Protein AF-A0A7V3BL06-F1 (afdb_monomer)

Solvent-accessible surface area (backbone atoms only — not comparable to full-atom values): 9705 Å² total; per-residue (Å²): 43,47,9,75,38,67,64,46,3,47,47,58,45,48,52,42,53,49,54,42,44,48,22,31,28,90,57,49,74,44,77,49,75,71,101,56,98,77,78,67,61,34,35,41,32,47,73,43,71,62,26,57,27,25,79,72,45,71,31,19,38,39,50,41,37,29,30,44,80,40,80,43,100,49,80,73,27,51,17,28,41,43,79,67,30,38,40,40,36,38,20,44,56,97,38,83,86,31,30,28,36,31,49,36,27,43,58,87,50,94,61,92,64,46,61,29,23,34,39,43,33,76,53,55,68,65,96,49,78,68,48,55,75,41,69,45,81,48,70,88,76,59,70,45,59,55,54,50,45,39,36,73,77,69,62,39,38,58,70,38,94,62,36,67,62,46,30,54,56,35,42,51,55,51,59,77,46,51,95,69,136

Radius of gyration: 16.49 Å; Cα contacts (8 Å, |Δi|>4): 381; chains: 1; bounding box: 44×31×48 Å

Sequence (181 aa):
MAGRTRAEAVHNYRDPLQQALSCVTHAGLYIRGRDDASNAPYALMLRQDPAILGRDGRLSLTMIQHYRVIEAEVPRGPWKVQIVAYYYTVSEPGDPSRELFGYHWHPQGRSRVTSPHFHLYEGAHIGREDMRKAHFPTGRIALEDVLRLVIQEFGVMPLRDDWAEILDRTQAAFEDWRTWL

Mean predicted aligned error: 4.54 Å

Nearest PDB structures (foldseek):
  1i4e-assembly1_A  TM=4.327E-01  e=3.309E+00  Autographa californica nucleopolyhedrovirus
  3f8u-assembly3_B  TM=2.819E-01  e=1.559E+00  Homo sapiens

pLDDT: mean 91.22, std 9.9, range [41.44, 98.62]

Secondary structure (DSSP, 8-state):
-EESSHHHHHHHHHHHHHHHHTTT--PPEEEE----TT-PPEEEEESSSSEEETTT--EEEEEEEEEEEEEEEETTEEEEEEEEEEEEEEE-TT-TT-EEEEEEE-TTSSSS--S-EEEE-GGG--S-GGGGG--EE-----HHHHHHHHHHTS----S-TTHHHHHHHHHHHHHHT-S--

Foldseek 3Di:
DDAADLVRQVCLQQVLVQLLCLFWFPWHWDWDDDPDPPQFWIKIWTPDPQTQTAPVSQKTKGKIWTWDWDQDPDPHHRIHIDTQWMKIWMAGPPDPLRTQKIWIAHLPDPDPDRAIFMAGDVNVVDPDPVSRVDTHHDHDDDVLNVSCCCCPPVVGHTPDPCSVVSSVVSVVSVVVRHPDD

Structure (mmCIF, N/CA/C/O backbone):
data_AF-A0A7V3BL06-F1
#
_entry.id   AF-A0A7V3BL06-F1
#
loop_
_atom_site.group_PDB
_atom_site.id
_atom_site.type_symbol
_atom_site.label_atom_id
_atom_site.label_alt_id
_atom_site.label_comp_id
_atom_site.label_asym_id
_atom_site.label_entity_id
_atom_site.label_seq_id
_atom_site.pdbx_PDB_ins_code
_atom_site.Cartn_x
_atom_site.Cartn_y
_atom_site.Cartn_z
_atom_site.occupancy
_atom_site.B_iso_or_equiv
_atom_site.auth_seq_id
_atom_site.auth_comp_id
_atom_site.auth_asym_id
_atom_site.auth_atom_id
_atom_site.pdbx_PDB_model_num
ATOM 1 N N . MET A 1 1 ? 6.863 -4.905 -11.265 1.00 84.44 1 MET A N 1
ATOM 2 C CA . MET A 1 1 ? 6.346 -4.867 -12.655 1.00 84.44 1 MET A CA 1
ATOM 3 C C . MET A 1 1 ? 7.483 -4.609 -13.631 1.00 84.44 1 MET A C 1
ATOM 5 O O . MET A 1 1 ? 8.475 -4.020 -13.205 1.00 84.44 1 MET A O 1
ATOM 9 N N . ALA A 1 2 ? 7.382 -5.100 -14.869 1.00 89.12 2 ALA A N 1
ATOM 10 C CA . ALA A 1 2 ? 8.456 -5.042 -15.868 1.00 89.12 2 ALA A CA 1
ATOM 11 C C . ALA A 1 2 ? 8.298 -3.896 -16.886 1.00 89.12 2 ALA A C 1
ATOM 13 O O . ALA A 1 2 ? 7.205 -3.350 -17.034 1.00 89.12 2 ALA A O 1
ATOM 14 N N . GLY A 1 3 ? 9.374 -3.552 -17.598 1.00 90.44 3 GLY A N 1
ATOM 15 C CA . GLY A 1 3 ? 9.372 -2.583 -18.699 1.00 90.44 3 GLY A CA 1
ATOM 16 C C . GLY A 1 3 ? 10.622 -2.677 -19.580 1.00 90.44 3 GLY A C 1
ATOM 17 O O . GLY A 1 3 ? 11.639 -3.257 -19.189 1.00 90.44 3 GLY A O 1
ATOM 18 N N . ARG A 1 4 ? 10.571 -2.083 -20.778 1.00 92.31 4 ARG A N 1
ATOM 19 C CA . ARG A 1 4 ? 11.712 -2.021 -21.712 1.00 92.31 4 ARG A CA 1
ATOM 20 C C . ARG A 1 4 ? 12.788 -1.052 -21.237 1.00 92.31 4 ARG A C 1
ATOM 22 O O . ARG A 1 4 ? 13.947 -1.189 -21.611 1.00 92.31 4 ARG A O 1
ATOM 29 N N . THR A 1 5 ? 12.414 -0.097 -20.387 1.00 92.94 5 THR A N 1
ATOM 30 C CA . THR A 1 5 ? 13.318 0.853 -19.727 1.00 92.94 5 THR A CA 1
ATOM 31 C C . THR A 1 5 ? 13.085 0.870 -18.214 1.00 92.94 5 THR A C 1
ATOM 33 O O . THR A 1 5 ? 12.009 0.492 -17.743 1.00 92.94 5 THR A O 1
ATOM 36 N N . ARG A 1 6 ? 14.062 1.370 -17.437 1.00 92.62 6 ARG A N 1
ATOM 37 C CA . ARG A 1 6 ? 13.903 1.605 -15.984 1.00 92.62 6 ARG A CA 1
ATOM 38 C C . ARG A 1 6 ? 12.673 2.468 -15.685 1.00 92.62 6 ARG A C 1
ATOM 40 O O . ARG A 1 6 ? 11.893 2.137 -14.798 1.00 92.62 6 ARG A O 1
ATOM 47 N N . ALA A 1 7 ? 12.490 3.547 -16.449 1.00 92.31 7 ALA A N 1
ATOM 48 C CA . ALA A 1 7 ? 11.372 4.474 -16.288 1.00 92.31 7 ALA A CA 1
ATOM 49 C C . ALA A 1 7 ? 10.021 3.804 -16.574 1.00 92.31 7 ALA A C 1
ATOM 51 O O . ALA A 1 7 ? 9.089 3.940 -15.787 1.00 92.31 7 ALA A O 1
ATOM 52 N N . GLU A 1 8 ? 9.930 3.024 -17.653 1.00 92.88 8 GLU A N 1
ATOM 53 C CA . GLU A 1 8 ? 8.721 2.264 -17.986 1.00 92.88 8 GLU A CA 1
ATOM 54 C C . GLU A 1 8 ? 8.379 1.236 -16.900 1.00 92.88 8 GLU A C 1
ATOM 56 O O . GLU A 1 8 ? 7.222 1.133 -16.508 1.00 92.88 8 GLU A O 1
ATOM 61 N N . ALA A 1 9 ? 9.371 0.530 -16.346 1.00 92.69 9 ALA A N 1
ATOM 62 C CA . ALA A 1 9 ? 9.139 -0.404 -15.243 1.00 92.69 9 ALA A CA 1
ATOM 63 C C . ALA A 1 9 ? 8.578 0.300 -13.991 1.00 92.69 9 ALA A C 1
ATOM 65 O O . ALA A 1 9 ? 7.706 -0.249 -13.313 1.00 92.69 9 ALA A O 1
ATOM 66 N N . VAL A 1 10 ? 9.048 1.519 -13.696 1.00 93.81 10 VAL A N 1
ATOM 67 C CA . VAL A 1 10 ? 8.545 2.341 -12.583 1.00 93.81 10 VAL A CA 1
ATOM 68 C C . VAL A 1 10 ? 7.133 2.861 -12.853 1.00 93.81 10 VAL A C 1
ATOM 70 O O . VAL A 1 10 ? 6.302 2.784 -11.951 1.00 93.81 10 VAL A O 1
ATOM 73 N N . HIS A 1 11 ? 6.827 3.340 -14.063 1.00 94.69 11 HIS A N 1
ATOM 74 C CA . HIS A 1 11 ? 5.462 3.738 -14.433 1.00 94.69 11 HIS A CA 1
ATOM 75 C C . HIS A 1 11 ? 4.494 2.561 -14.326 1.00 94.69 11 HIS A C 1
ATOM 77 O O . HIS A 1 11 ? 3.501 2.645 -13.607 1.00 94.69 11 HIS A O 1
ATOM 83 N N . ASN A 1 12 ? 4.855 1.421 -14.922 1.00 92.75 12 ASN A N 1
ATOM 84 C CA . ASN A 1 12 ? 4.049 0.208 -14.863 1.00 92.75 12 ASN A CA 1
ATOM 85 C C . ASN A 1 12 ? 3.816 -0.255 -13.426 1.00 92.75 12 ASN A C 1
ATOM 87 O O . ASN A 1 12 ? 2.775 -0.823 -13.158 1.00 92.75 12 ASN A O 1
ATOM 91 N N . TYR A 1 13 ? 4.752 -0.012 -12.505 1.00 93.88 13 TYR A N 1
ATOM 92 C CA . TYR A 1 13 ? 4.592 -0.303 -11.080 1.00 93.88 13 TYR A CA 1
ATOM 93 C C . TYR A 1 13 ? 3.698 0.700 -10.336 1.00 93.88 13 TYR A C 1
ATOM 95 O O . TYR A 1 13 ? 2.829 0.295 -9.568 1.00 93.88 13 TYR A O 1
ATOM 103 N N . ARG A 1 14 ? 3.923 2.000 -10.539 1.00 95.81 14 ARG A N 1
ATOM 104 C CA . ARG A 1 14 ? 3.260 3.078 -9.795 1.00 95.81 14 ARG A CA 1
ATOM 105 C C . ARG A 1 14 ? 1.810 3.278 -10.220 1.00 95.81 14 ARG A C 1
ATOM 107 O O . ARG A 1 14 ? 0.967 3.539 -9.365 1.00 95.81 14 ARG A O 1
ATOM 114 N N . ASP A 1 15 ? 1.527 3.212 -11.514 1.00 96.19 15 ASP A N 1
ATOM 115 C CA . ASP A 1 15 ? 0.233 3.642 -12.045 1.00 96.19 15 ASP A CA 1
ATOM 116 C C . ASP A 1 15 ? -0.923 2.732 -11.595 1.00 96.19 15 ASP A C 1
ATOM 118 O O . ASP A 1 15 ? -1.948 3.268 -11.168 1.00 96.19 15 ASP A O 1
ATOM 122 N N . PRO A 1 16 ? -0.784 1.390 -11.562 1.00 96.44 16 PRO A N 1
ATOM 123 C CA . PRO A 1 16 ? -1.808 0.518 -10.985 1.00 96.44 16 PRO A CA 1
ATOM 124 C C . PRO A 1 16 ? -2.052 0.790 -9.497 1.00 96.44 16 PRO A C 1
ATOM 126 O O . PRO A 1 16 ? -3.201 0.872 -9.079 1.00 96.44 16 PRO A O 1
ATOM 129 N N . LEU A 1 17 ? -1.002 1.050 -8.709 1.00 97.12 17 LEU A N 1
ATOM 130 C CA . LEU A 1 17 ? -1.156 1.422 -7.296 1.00 97.12 17 LEU A CA 1
ATOM 131 C C . LEU A 1 17 ? -1.889 2.761 -7.136 1.00 97.12 17 LEU A C 1
ATOM 13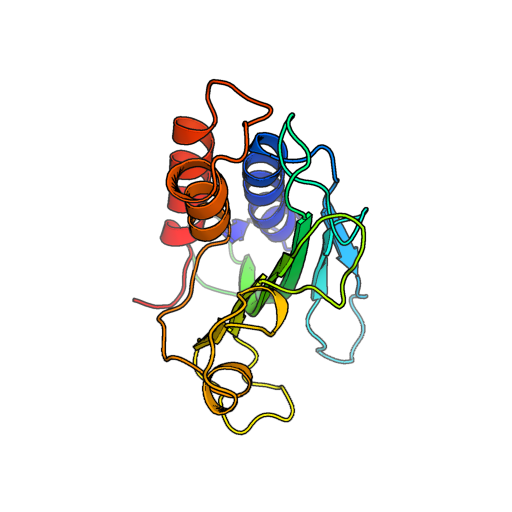3 O O . LEU A 1 17 ? -2.720 2.913 -6.243 1.00 97.12 17 LEU A O 1
ATOM 137 N N . GLN A 1 18 ? -1.620 3.733 -8.014 1.00 97.94 18 GLN A N 1
ATOM 138 C CA . GLN A 1 18 ? -2.351 5.001 -8.029 1.00 97.94 18 GLN A CA 1
ATOM 139 C C . GLN A 1 18 ? -3.832 4.791 -8.367 1.00 97.94 18 GLN A C 1
ATOM 141 O O . GLN A 1 18 ? -4.683 5.452 -7.769 1.00 97.94 18 GLN A O 1
ATOM 146 N N . GLN A 1 19 ? -4.145 3.886 -9.303 1.00 98.25 19 GLN A N 1
ATOM 147 C CA . GLN A 1 19 ? -5.525 3.517 -9.629 1.00 98.25 19 GLN A CA 1
ATOM 148 C C . GLN A 1 19 ? -6.215 2.852 -8.435 1.00 98.25 19 GLN A C 1
ATOM 150 O O . GLN A 1 19 ? -7.311 3.276 -8.069 1.00 98.25 19 GLN A O 1
ATOM 155 N N . ALA A 1 20 ? -5.561 1.890 -7.782 1.00 98.50 20 ALA A N 1
ATOM 156 C CA . ALA A 1 20 ? -6.085 1.229 -6.592 1.00 98.50 20 ALA A CA 1
ATOM 157 C C . ALA A 1 20 ? -6.403 2.241 -5.479 1.00 98.50 20 ALA A C 1
ATOM 159 O O . ALA A 1 20 ? -7.534 2.315 -5.002 1.00 98.50 20 ALA A O 1
ATOM 160 N N . LEU A 1 21 ? -5.443 3.110 -5.140 1.00 98.38 21 LEU A N 1
ATOM 161 C CA . LEU A 1 21 ? -5.620 4.161 -4.132 1.00 98.38 21 LEU A CA 1
ATOM 162 C C . LEU A 1 21 ? -6.729 5.154 -4.490 1.00 98.38 21 LEU A C 1
ATOM 164 O O . LEU A 1 21 ? -7.442 5.606 -3.595 1.00 98.38 21 LEU A O 1
ATOM 168 N N . SER A 1 22 ? -6.932 5.449 -5.780 1.00 98.38 22 SER A N 1
ATOM 169 C CA . SER A 1 22 ? -8.003 6.353 -6.227 1.00 98.38 22 SER A CA 1
ATOM 170 C C . SER A 1 22 ? -9.414 5.861 -5.877 1.00 98.38 22 SER A C 1
ATOM 172 O O . SER A 1 22 ? -10.360 6.647 -5.905 1.00 98.38 22 SER A O 1
ATOM 174 N N . CYS A 1 23 ? -9.564 4.583 -5.511 1.00 98.62 23 CYS A N 1
ATOM 175 C CA . CYS A 1 23 ? -10.826 4.034 -5.024 1.00 98.62 23 CYS A CA 1
ATOM 176 C C . CYS A 1 23 ? -11.202 4.554 -3.634 1.00 98.62 23 CYS A C 1
ATOM 178 O O . CYS A 1 23 ? -12.382 4.554 -3.301 1.00 98.62 23 CYS A O 1
ATOM 180 N N . VAL A 1 24 ? -10.237 4.997 -2.823 1.00 98.31 24 VAL A N 1
ATOM 181 C CA . VAL A 1 24 ? -10.478 5.404 -1.429 1.00 98.31 24 VAL A CA 1
ATOM 182 C C . VAL A 1 24 ? -9.854 6.743 -1.056 1.00 98.31 24 VAL A C 1
ATOM 184 O O . VAL A 1 24 ? -10.223 7.297 -0.033 1.00 98.31 24 VAL A O 1
ATOM 187 N N . THR A 1 25 ? -8.940 7.307 -1.842 1.00 98.00 25 THR A N 1
ATOM 188 C CA . THR A 1 25 ? -8.350 8.612 -1.531 1.00 98.00 25 THR A CA 1
ATOM 189 C C . THR A 1 25 ? -8.001 9.410 -2.784 1.00 98.00 25 THR A C 1
ATOM 191 O O . THR A 1 25 ? -7.696 8.855 -3.837 1.00 98.00 25 THR A O 1
ATOM 194 N N . HIS A 1 26 ? -8.008 10.738 -2.663 1.00 97.38 26 HIS A N 1
ATOM 195 C CA . HIS A 1 26 ? -7.493 11.647 -3.691 1.00 97.38 26 HIS A CA 1
ATOM 196 C C . HIS A 1 26 ? -5.981 11.888 -3.568 1.00 97.38 26 HIS A C 1
ATOM 198 O O . HIS A 1 26 ? -5.406 12.615 -4.381 1.00 97.38 26 HIS A O 1
ATOM 204 N N . ALA A 1 27 ? -5.329 11.307 -2.554 1.00 96.81 27 ALA A N 1
ATOM 205 C CA . ALA A 1 27 ? -3.897 11.453 -2.365 1.00 96.81 27 ALA A CA 1
ATOM 206 C C . ALA A 1 27 ? -3.115 10.875 -3.557 1.00 96.81 27 ALA A C 1
ATOM 208 O O . ALA A 1 27 ? -3.321 9.742 -4.002 1.00 96.81 27 ALA A O 1
ATOM 209 N N . GLY A 1 28 ? -2.193 11.677 -4.085 1.00 97.06 28 GLY A N 1
ATOM 210 C CA . GLY A 1 28 ? -1.298 11.247 -5.155 1.00 97.06 28 GLY A CA 1
ATOM 211 C C . GLY A 1 28 ? -0.100 10.475 -4.607 1.00 97.06 28 GLY A C 1
ATOM 212 O O . GLY A 1 28 ? 0.347 10.727 -3.493 1.00 97.06 28 GLY A O 1
ATOM 213 N N . LEU A 1 29 ? 0.489 9.600 -5.414 1.00 97.56 29 LEU A N 1
ATOM 214 C CA . LEU A 1 29 ? 1.758 8.946 -5.106 1.00 97.56 29 LEU A CA 1
ATOM 215 C C . LEU A 1 29 ? 2.950 9.808 -5.531 1.00 97.56 29 LEU A C 1
ATOM 217 O O . LEU A 1 29 ? 2.948 10.412 -6.614 1.00 97.56 29 LEU A O 1
ATOM 221 N N . TYR A 1 30 ? 4.006 9.804 -4.721 1.00 95.94 30 TYR A N 1
ATOM 222 C CA . TYR A 1 30 ? 5.313 10.359 -5.067 1.00 95.94 30 TYR A CA 1
ATOM 223 C C . TYR A 1 30 ? 6.441 9.390 -4.708 1.00 95.94 30 TYR A C 1
ATOM 225 O O . TYR A 1 30 ? 6.281 8.506 -3.870 1.00 95.94 30 TYR A O 1
ATOM 233 N N . ILE A 1 31 ? 7.581 9.555 -5.378 1.00 95.12 31 ILE A N 1
ATOM 234 C CA . ILE A 1 31 ? 8.778 8.746 -5.156 1.00 95.12 31 ILE A CA 1
ATOM 235 C C . ILE A 1 31 ? 9.831 9.623 -4.484 1.00 95.12 31 ILE A C 1
ATOM 237 O O . ILE A 1 31 ? 10.143 10.712 -4.971 1.00 95.12 31 ILE A O 1
ATOM 241 N N . ARG A 1 32 ? 10.389 9.139 -3.377 1.00 91.50 32 ARG A N 1
ATOM 242 C CA . ARG A 1 32 ? 11.553 9.702 -2.695 1.00 91.50 32 ARG A CA 1
ATOM 243 C C . ARG A 1 32 ? 12.772 8.816 -2.944 1.00 91.50 32 ARG A C 1
ATOM 245 O O . ARG A 1 32 ? 12.691 7.593 -2.884 1.00 91.50 32 ARG A O 1
ATOM 252 N N . GLY A 1 33 ? 13.912 9.456 -3.178 1.00 83.81 33 GLY A N 1
ATOM 253 C CA . GLY A 1 33 ? 15.186 8.808 -3.491 1.00 83.81 33 GLY A CA 1
ATOM 254 C C . GLY A 1 33 ? 15.842 9.474 -4.697 1.00 83.81 33 GLY A C 1
ATOM 255 O O . GLY A 1 33 ? 15.186 10.209 -5.437 1.00 83.81 33 GLY A O 1
ATOM 256 N N . ARG A 1 34 ? 17.141 9.252 -4.877 1.00 64.75 34 ARG A N 1
ATOM 257 C CA . ARG A 1 34 ? 17.873 9.620 -6.093 1.00 64.75 34 ARG A CA 1
ATOM 258 C C . ARG A 1 34 ? 18.560 8.372 -6.625 1.00 64.75 34 ARG A C 1
ATOM 260 O O . ARG A 1 34 ? 18.881 7.481 -5.845 1.00 64.75 34 ARG A O 1
ATOM 267 N N . ASP A 1 35 ? 18.800 8.342 -7.931 1.00 60.19 35 ASP A N 1
ATOM 268 C CA . ASP A 1 35 ? 19.708 7.372 -8.547 1.00 60.19 35 ASP A CA 1
ATOM 269 C C . ASP A 1 35 ? 21.136 7.798 -8.171 1.00 60.19 35 ASP A C 1
ATOM 271 O O . ASP A 1 35 ? 21.845 8.442 -8.940 1.00 60.19 35 ASP A O 1
ATOM 275 N N . ASP A 1 36 ? 21.504 7.587 -6.909 1.00 53.28 36 ASP A N 1
ATOM 276 C CA . ASP A 1 36 ? 22.847 7.827 -6.409 1.00 53.28 36 ASP A CA 1
ATOM 277 C C . ASP A 1 36 ? 23.575 6.499 -6.176 1.00 53.28 36 ASP A C 1
ATOM 279 O O . ASP A 1 36 ? 22.988 5.417 -6.094 1.00 53.28 36 ASP A O 1
ATOM 283 N N . ALA A 1 37 ? 24.900 6.581 -6.095 1.00 50.94 37 ALA A N 1
ATOM 284 C CA . ALA A 1 37 ? 25.786 5.432 -5.950 1.00 50.94 37 ALA A CA 1
ATOM 285 C C . ALA A 1 37 ? 25.588 4.643 -4.632 1.00 50.94 37 ALA A C 1
ATOM 287 O O . ALA A 1 37 ? 26.314 3.680 -4.393 1.00 50.94 37 ALA A O 1
ATOM 288 N N . SER A 1 38 ? 24.638 5.027 -3.764 1.00 59.62 38 SER A N 1
ATOM 289 C CA . SER A 1 38 ? 24.445 4.434 -2.434 1.00 59.62 38 SER A CA 1
ATOM 290 C C . SER A 1 38 ? 23.715 3.084 -2.435 1.00 59.62 38 SER A C 1
ATOM 292 O O . SER A 1 38 ? 23.652 2.429 -1.394 1.00 59.62 38 SER A O 1
ATOM 294 N N . ASN A 1 39 ? 23.166 2.636 -3.576 1.00 69.06 39 ASN A N 1
ATOM 295 C CA . ASN A 1 39 ? 22.371 1.398 -3.698 1.00 69.06 39 ASN A CA 1
ATOM 296 C C . ASN A 1 39 ? 21.153 1.335 -2.735 1.00 69.06 39 ASN A C 1
ATOM 298 O O . ASN A 1 39 ? 20.588 0.260 -2.461 1.00 69.06 39 ASN A O 1
ATOM 302 N N . ALA A 1 40 ? 20.748 2.493 -2.200 1.00 82.25 40 ALA 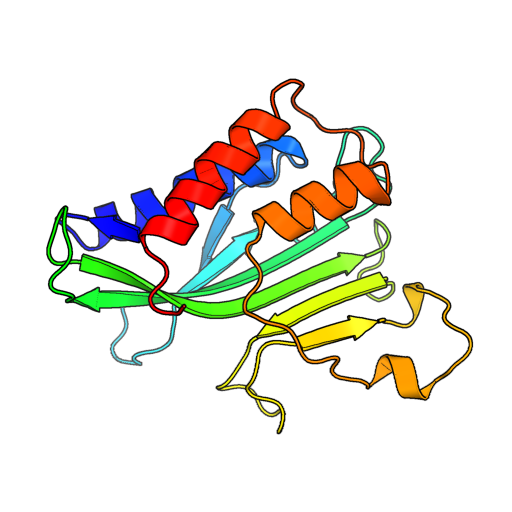A N 1
ATOM 303 C CA . ALA A 1 40 ? 19.593 2.632 -1.331 1.00 82.25 40 ALA A CA 1
ATOM 304 C C . ALA A 1 40 ? 18.291 2.402 -2.128 1.00 82.25 40 ALA A C 1
ATOM 306 O O . ALA A 1 40 ? 18.178 2.857 -3.268 1.00 82.25 40 ALA A O 1
ATOM 307 N N . PRO A 1 41 ? 17.295 1.692 -1.565 1.00 90.50 41 PRO A N 1
ATOM 308 C CA . PRO A 1 41 ? 15.985 1.561 -2.197 1.00 90.50 41 PRO A CA 1
ATOM 309 C C . PRO A 1 41 ? 15.277 2.913 -2.368 1.00 90.50 41 PRO A C 1
ATOM 311 O O . PRO A 1 41 ? 15.366 3.786 -1.505 1.00 90.50 41 PRO A O 1
ATOM 314 N N . TYR A 1 42 ? 14.498 3.044 -3.440 1.00 94.25 42 TYR A N 1
ATOM 315 C CA . TYR A 1 42 ? 13.525 4.125 -3.596 1.00 94.25 42 TYR A CA 1
ATOM 316 C C . TYR A 1 42 ? 12.345 3.906 -2.649 1.00 94.25 42 TYR A C 1
ATOM 318 O O . TYR A 1 42 ? 11.987 2.760 -2.378 1.00 94.25 42 TYR A O 1
ATOM 326 N N . ALA A 1 43 ? 11.704 4.984 -2.199 1.00 95.12 43 ALA A N 1
ATOM 327 C CA . ALA A 1 43 ? 10.469 4.935 -1.421 1.00 95.12 43 ALA A CA 1
ATOM 328 C C . ALA A 1 43 ? 9.302 5.502 -2.236 1.00 95.12 43 ALA A C 1
ATOM 330 O O . ALA A 1 43 ? 9.346 6.656 -2.656 1.00 95.12 43 ALA A O 1
ATOM 331 N N . LEU A 1 44 ? 8.257 4.706 -2.449 1.00 97.00 44 LEU A N 1
ATOM 332 C CA . LEU A 1 44 ? 6.968 5.147 -2.980 1.00 97.00 44 LEU A CA 1
ATOM 333 C C . LEU A 1 44 ? 6.036 5.447 -1.800 1.00 97.00 44 LEU A C 1
ATOM 335 O O . LEU A 1 44 ? 5.869 4.590 -0.933 1.00 97.00 44 LEU A O 1
ATOM 339 N N . MET A 1 45 ? 5.478 6.656 -1.755 1.00 97.38 45 MET A N 1
ATOM 340 C CA . MET A 1 45 ? 4.715 7.173 -0.613 1.00 97.38 45 MET A CA 1
ATOM 341 C C . MET A 1 45 ? 3.510 8.007 -1.069 1.00 97.38 45 MET A C 1
ATOM 343 O O . MET A 1 45 ? 3.466 8.498 -2.203 1.00 97.38 45 MET A O 1
ATOM 347 N N . LEU A 1 46 ? 2.553 8.214 -0.164 1.00 96.56 46 LEU A N 1
ATOM 348 C CA . LEU A 1 46 ? 1.413 9.116 -0.352 1.00 96.56 46 LEU A CA 1
ATOM 349 C C . LEU A 1 46 ? 1.833 10.577 -0.153 1.00 96.56 46 LEU A C 1
ATOM 351 O O . LEU A 1 46 ? 2.495 10.908 0.822 1.00 96.56 46 LEU A O 1
ATOM 355 N N . ARG A 1 47 ? 1.438 11.481 -1.055 1.00 95.38 47 ARG A N 1
ATOM 356 C CA . ARG A 1 47 ? 1.737 12.925 -0.948 1.00 95.38 47 ARG A CA 1
ATOM 357 C C . ARG A 1 47 ? 1.094 13.570 0.276 1.00 95.38 47 ARG A C 1
ATOM 359 O O . ARG A 1 47 ? 1.652 14.518 0.820 1.00 95.38 47 ARG A O 1
ATOM 366 N N . GLN A 1 48 ? -0.073 13.075 0.662 1.00 93.44 48 GLN A N 1
ATOM 367 C CA . GLN A 1 48 ? -0.760 13.396 1.900 1.00 93.44 48 GLN A CA 1
ATOM 368 C C . GLN A 1 48 ? -0.693 12.141 2.760 1.00 93.44 48 GLN A C 1
ATOM 370 O O . GLN A 1 48 ? -1.342 11.152 2.433 1.00 93.44 48 GLN A O 1
ATOM 375 N N . ASP A 1 49 ? 0.146 12.165 3.789 1.00 89.88 49 ASP A N 1
ATOM 376 C CA . ASP A 1 49 ? 0.434 11.010 4.634 1.00 89.88 49 ASP A CA 1
ATOM 377 C C . ASP A 1 49 ? 0.268 11.414 6.111 1.00 89.88 49 ASP A C 1
ATOM 379 O O . ASP A 1 49 ? 0.988 12.313 6.561 1.00 89.88 49 ASP A O 1
ATOM 383 N N . PRO A 1 50 ? -0.690 10.824 6.850 1.00 94.25 50 PRO A N 1
ATOM 384 C CA . PRO A 1 50 ? -1.637 9.796 6.407 1.00 94.25 50 PRO A CA 1
ATOM 385 C C . PRO A 1 50 ? -2.720 10.342 5.455 1.00 94.25 50 PRO A C 1
ATOM 387 O O . PRO A 1 50 ? -3.171 11.484 5.576 1.00 94.25 50 PRO A O 1
ATOM 390 N N . ALA A 1 51 ? -3.167 9.516 4.506 1.00 95.75 51 ALA A N 1
ATOM 391 C CA . ALA A 1 51 ? -4.256 9.849 3.590 1.00 95.75 51 ALA A CA 1
ATOM 392 C C . ALA A 1 51 ? -5.609 9.469 4.196 1.00 95.75 51 ALA A C 1
ATOM 394 O O . ALA A 1 51 ? -5.816 8.318 4.567 1.00 95.75 51 ALA A O 1
ATOM 395 N N . ILE A 1 52 ? -6.552 10.410 4.241 1.00 96.62 52 ILE A N 1
ATOM 396 C CA . ILE A 1 52 ? -7.938 10.129 4.640 1.00 96.62 52 ILE A CA 1
ATOM 397 C C . ILE A 1 52 ? -8.585 9.193 3.609 1.00 96.62 52 ILE A C 1
ATOM 399 O O . ILE A 1 52 ? -8.398 9.377 2.398 1.00 96.62 52 ILE A O 1
ATOM 403 N N . LEU A 1 53 ? -9.324 8.199 4.108 1.00 97.38 53 LEU A N 1
ATOM 404 C CA . LEU A 1 53 ? -9.974 7.158 3.322 1.00 97.38 53 LEU A CA 1
ATOM 405 C C . LEU A 1 53 ? -11.489 7.353 3.239 1.00 97.38 53 LEU A C 1
ATOM 407 O O . LEU A 1 53 ? -12.159 7.609 4.238 1.00 97.38 53 LEU A O 1
ATOM 411 N N . GLY A 1 54 ? -12.013 7.124 2.041 1.00 97.62 54 GLY A N 1
ATOM 412 C CA . GLY A 1 54 ? -13.429 7.097 1.717 1.00 97.62 54 GLY A CA 1
ATOM 413 C C . GLY A 1 54 ? -14.119 8.455 1.753 1.00 97.62 54 GLY A C 1
ATOM 414 O O . GLY A 1 54 ? -13.543 9.485 2.100 1.00 97.62 54 GLY A O 1
ATOM 415 N N . ARG A 1 55 ? -15.399 8.447 1.376 1.00 96.88 55 ARG A N 1
ATOM 416 C CA . ARG A 1 55 ? -16.298 9.611 1.464 1.00 96.88 55 ARG A CA 1
ATOM 417 C C . ARG A 1 55 ? -16.665 9.946 2.909 1.00 96.88 55 ARG A C 1
ATOM 419 O O . ARG A 1 55 ? -17.013 11.083 3.203 1.00 96.88 55 ARG A O 1
ATOM 426 N N . ASP A 1 56 ? -16.621 8.946 3.782 1.00 95.06 56 ASP A N 1
ATOM 427 C CA . ASP A 1 56 ? -16.948 9.029 5.202 1.00 95.06 56 ASP A CA 1
ATOM 428 C C . ASP A 1 56 ? -15.766 9.500 6.059 1.00 95.06 56 ASP A C 1
ATOM 430 O O . ASP A 1 56 ? -15.981 9.997 7.162 1.00 95.06 56 ASP A O 1
ATOM 434 N N . GLY A 1 57 ? -14.530 9.372 5.562 1.00 94.56 57 GLY A N 1
ATOM 435 C CA . GLY A 1 57 ? -13.337 9.942 6.191 1.00 94.56 57 GLY A CA 1
ATOM 436 C C . GLY A 1 57 ? -13.012 9.371 7.572 1.00 94.56 57 GLY A C 1
ATOM 437 O O . GLY A 1 57 ? -12.323 10.024 8.353 1.00 94.56 57 GLY A O 1
ATOM 438 N N . ARG A 1 58 ? -13.527 8.178 7.895 1.00 9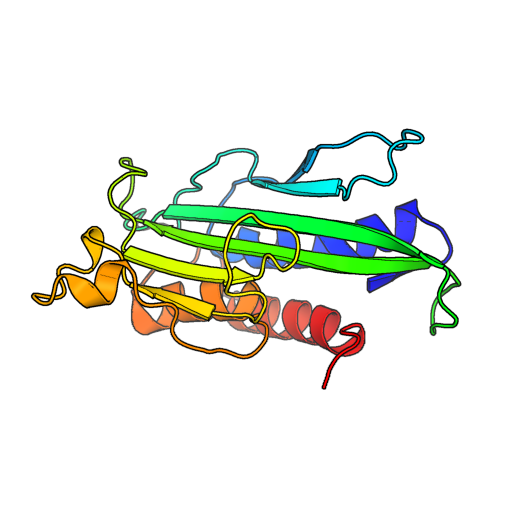3.62 58 ARG A N 1
ATOM 439 C CA . ARG A 1 58 ? -13.450 7.571 9.237 1.00 93.62 58 ARG A CA 1
ATOM 440 C C . ARG A 1 58 ? -12.146 6.847 9.527 1.00 93.62 58 ARG A C 1
ATOM 442 O O . ARG A 1 58 ? -11.929 6.462 10.668 1.00 93.62 58 ARG A O 1
ATOM 449 N N . LEU A 1 59 ? -11.308 6.648 8.515 1.00 96.56 59 LEU A N 1
ATOM 450 C CA . LEU A 1 59 ? -10.000 6.015 8.627 1.00 96.56 59 LEU A CA 1
ATOM 451 C C . LEU A 1 59 ? -8.975 6.800 7.818 1.00 96.56 59 LEU A C 1
ATOM 453 O O . LEU A 1 59 ? -9.315 7.546 6.896 1.00 96.56 59 LEU A O 1
ATOM 457 N N . SER A 1 60 ? -7.707 6.596 8.147 1.00 96.88 60 SER A N 1
ATOM 458 C CA . SER A 1 60 ? -6.586 7.087 7.362 1.00 96.88 60 SER A CA 1
ATOM 459 C C . SER A 1 60 ? -5.567 5.979 7.093 1.00 96.88 60 SER A C 1
ATOM 461 O O . SER A 1 60 ? -5.511 4.990 7.823 1.00 96.88 60 SER A O 1
ATOM 463 N N . LEU A 1 61 ? -4.800 6.120 6.013 1.00 97.12 61 LEU A N 1
ATOM 464 C CA . LEU A 1 61 ? -3.770 5.176 5.587 1.00 97.12 61 LEU A CA 1
ATOM 465 C C . LEU A 1 61 ? -2.416 5.871 5.504 1.00 97.12 61 LEU A C 1
ATOM 467 O O . LEU A 1 61 ? -2.259 6.838 4.758 1.00 97.12 61 LEU A O 1
ATOM 471 N N . THR A 1 62 ? -1.424 5.289 6.164 1.00 96.56 62 THR A N 1
ATOM 472 C CA . THR A 1 62 ? -0.012 5.499 5.843 1.00 96.56 62 THR A CA 1
ATOM 473 C C . THR A 1 62 ? 0.485 4.344 4.987 1.00 96.56 62 THR A C 1
ATOM 475 O O . THR A 1 62 ? 0.259 3.172 5.295 1.00 96.56 62 THR A O 1
ATOM 478 N N . MET A 1 63 ? 1.164 4.678 3.888 1.00 95.56 63 MET A N 1
ATOM 479 C CA . MET A 1 63 ? 1.698 3.708 2.934 1.00 95.56 63 MET A CA 1
ATOM 480 C C . MET A 1 63 ? 3.111 4.097 2.521 1.00 95.56 63 MET A C 1
ATOM 482 O O . MET A 1 63 ? 3.352 5.190 2.004 1.00 95.56 63 MET A O 1
ATOM 486 N N . ILE A 1 64 ? 4.035 3.158 2.717 1.00 96.69 64 ILE A N 1
ATOM 487 C CA . ILE A 1 64 ? 5.404 3.233 2.215 1.00 96.69 64 ILE A CA 1
ATOM 488 C C . ILE A 1 64 ? 5.733 1.899 1.554 1.00 96.69 64 ILE A C 1
ATOM 490 O O . ILE A 1 64 ? 5.632 0.851 2.188 1.00 96.69 64 ILE A O 1
ATOM 494 N N . GLN A 1 65 ? 6.190 1.922 0.304 1.00 96.69 65 GLN A N 1
ATOM 495 C CA . GLN A 1 65 ? 6.831 0.770 -0.333 1.00 96.69 65 GLN A CA 1
ATOM 496 C C . GLN A 1 65 ? 8.264 1.119 -0.713 1.00 96.69 65 GLN A C 1
ATOM 498 O O . GLN A 1 65 ? 8.502 2.047 -1.489 1.00 96.69 65 GLN A O 1
ATOM 503 N N . HIS A 1 66 ? 9.221 0.342 -0.214 1.00 95.19 66 HIS A N 1
ATOM 504 C CA . HIS A 1 66 ? 10.600 0.419 -0.672 1.00 95.19 66 HIS A CA 1
ATOM 505 C C . HIS A 1 66 ? 10.825 -0.531 -1.838 1.00 95.19 66 HIS A C 1
ATOM 507 O O . HIS A 1 66 ? 10.479 -1.714 -1.760 1.00 95.19 66 HIS A O 1
ATOM 513 N N . TYR A 1 67 ? 11.455 -0.041 -2.900 1.00 94.00 67 TYR A N 1
ATOM 514 C CA . TYR A 1 67 ? 11.705 -0.834 -4.095 1.00 94.00 67 TYR A CA 1
ATOM 515 C C . TYR A 1 67 ? 13.059 -0.538 -4.745 1.00 94.00 67 TYR A C 1
ATOM 517 O O . TYR A 1 67 ? 13.678 0.504 -4.531 1.00 94.00 67 TYR A O 1
ATOM 525 N N . ARG A 1 68 ? 13.511 -1.479 -5.576 1.00 92.81 68 ARG A N 1
ATOM 526 C CA . ARG A 1 68 ? 14.651 -1.326 -6.486 1.00 92.81 68 ARG A CA 1
ATOM 527 C C . ARG A 1 68 ? 14.211 -1.563 -7.921 1.00 92.81 68 ARG A C 1
ATOM 529 O O . ARG A 1 68 ? 13.291 -2.342 -8.162 1.00 92.81 68 ARG A O 1
ATOM 536 N N . VAL A 1 69 ? 14.888 -0.916 -8.863 1.00 92.12 69 VAL A N 1
ATOM 537 C CA . VAL A 1 69 ? 14.778 -1.244 -10.287 1.00 92.12 69 VAL A CA 1
ATOM 538 C C . VAL A 1 69 ? 15.977 -2.110 -10.640 1.00 92.12 69 VAL A C 1
ATOM 540 O O . VAL A 1 69 ? 17.114 -1.654 -10.537 1.00 92.12 69 VAL A O 1
ATOM 543 N N . ILE A 1 70 ? 15.721 -3.363 -10.993 1.00 90.88 70 ILE A N 1
ATOM 544 C CA . ILE A 1 70 ? 16.744 -4.367 -11.283 1.00 90.88 70 ILE A CA 1
ATOM 545 C C . ILE A 1 70 ? 16.662 -4.801 -12.742 1.00 90.88 70 ILE A C 1
ATOM 547 O O . ILE A 1 70 ? 15.592 -4.726 -13.354 1.00 90.88 70 ILE A O 1
ATOM 551 N N . GLU A 1 71 ? 17.780 -5.282 -13.274 1.00 90.94 71 GLU A N 1
ATOM 552 C CA . GLU A 1 71 ? 17.755 -6.083 -14.492 1.00 90.94 71 GLU A CA 1
ATOM 553 C C . GLU A 1 71 ? 17.229 -7.485 -14.170 1.00 90.94 71 GLU A C 1
ATOM 555 O O . GLU A 1 71 ? 17.571 -8.069 -13.138 1.00 90.94 71 GLU A O 1
ATOM 560 N N . ALA A 1 72 ? 16.353 -8.007 -15.022 1.00 85.56 72 ALA A N 1
ATOM 561 C CA . ALA A 1 72 ? 15.807 -9.350 -14.909 1.00 85.56 72 ALA A CA 1
ATOM 562 C C . ALA A 1 72 ? 15.384 -9.860 -16.292 1.00 85.56 72 ALA A C 1
ATOM 564 O O . ALA A 1 72 ? 14.786 -9.120 -17.072 1.00 85.56 72 ALA A O 1
ATOM 565 N N . GLU A 1 73 ? 15.633 -11.138 -16.581 1.00 83.12 73 GLU A N 1
ATOM 566 C CA . GLU A 1 73 ? 15.108 -11.795 -17.783 1.00 83.12 73 GLU A CA 1
ATOM 567 C C . GLU A 1 73 ? 13.609 -12.065 -17.614 1.00 83.12 73 GLU A C 1
ATOM 569 O O . GLU A 1 73 ? 13.184 -13.134 -17.179 1.00 83.12 73 GLU A O 1
ATOM 574 N N . VAL A 1 74 ? 12.788 -11.053 -17.890 1.00 78.88 74 VAL A N 1
ATOM 575 C CA . VAL A 1 74 ? 11.335 -11.129 -17.738 1.00 78.88 74 VAL A CA 1
ATOM 576 C C . VAL A 1 74 ? 10.616 -10.779 -19.040 1.00 78.88 74 VAL A C 1
ATOM 578 O O . VAL A 1 74 ? 11.121 -9.982 -19.839 1.00 78.88 74 VAL A O 1
ATOM 581 N N . PRO A 1 75 ? 9.413 -11.338 -19.280 1.00 75.44 75 PRO A N 1
ATOM 582 C CA . PRO A 1 75 ? 8.580 -10.884 -20.384 1.00 75.44 75 PRO A CA 1
ATOM 583 C C . PRO A 1 75 ? 8.388 -9.360 -20.315 1.00 75.44 75 PRO A C 1
ATOM 585 O O . PRO A 1 75 ? 8.292 -8.790 -19.232 1.00 75.44 75 PRO A O 1
ATOM 588 N N . ARG A 1 76 ? 8.281 -8.695 -21.471 1.00 76.94 76 ARG A N 1
ATOM 589 C CA . ARG A 1 76 ? 8.033 -7.238 -21.604 1.00 76.94 76 ARG A CA 1
ATOM 590 C C . ARG A 1 76 ? 9.216 -6.297 -21.309 1.00 76.94 76 ARG A C 1
ATOM 592 O O . ARG A 1 76 ? 9.030 -5.084 -21.389 1.00 76.94 76 ARG A O 1
ATOM 599 N N . GLY A 1 77 ? 10.426 -6.816 -21.099 1.00 84.19 77 GLY A N 1
ATOM 600 C CA . GLY A 1 77 ? 11.668 -6.032 -21.144 1.00 84.19 77 GLY A CA 1
ATOM 601 C C . GLY A 1 77 ? 12.648 -6.373 -20.020 1.00 84.19 77 GLY A C 1
ATOM 602 O O . GLY A 1 77 ? 12.264 -7.043 -19.067 1.00 84.19 77 GLY A O 1
ATOM 603 N N . PRO A 1 78 ? 13.910 -5.920 -20.108 1.00 91.88 78 PRO A N 1
ATOM 604 C CA . PRO A 1 78 ? 14.964 -6.357 -19.196 1.00 91.88 78 PRO A CA 1
ATOM 605 C C . PRO A 1 78 ? 14.895 -5.698 -17.813 1.00 91.88 78 PRO A C 1
ATOM 607 O O . PRO A 1 78 ? 15.713 -6.017 -16.961 1.00 91.88 78 PRO A O 1
ATOM 610 N N . TRP A 1 79 ? 13.962 -4.772 -17.564 1.00 91.81 79 TRP A N 1
ATOM 611 C CA . TRP A 1 79 ? 13.882 -4.032 -16.304 1.00 91.81 79 TRP A CA 1
ATOM 612 C C . TRP A 1 79 ? 12.666 -4.436 -15.488 1.00 91.81 79 TRP A C 1
ATOM 614 O O . TRP A 1 79 ? 11.564 -4.554 -16.020 1.00 91.81 79 TRP A O 1
ATOM 624 N N . LYS A 1 80 ? 12.843 -4.560 -14.171 1.00 91.12 80 LYS A N 1
ATOM 625 C CA . LYS A 1 80 ? 11.775 -4.901 -13.231 1.00 91.12 80 LYS A CA 1
ATOM 626 C C . LYS A 1 80 ? 11.872 -4.107 -11.935 1.00 91.12 80 LYS A C 1
ATOM 628 O O . LYS A 1 80 ? 12.943 -3.958 -11.359 1.00 91.12 80 LYS A O 1
ATOM 633 N N . VAL A 1 81 ? 10.722 -3.674 -11.423 1.00 91.81 81 VAL A N 1
ATOM 634 C CA . VAL A 1 81 ? 10.596 -3.210 -10.036 1.00 91.81 81 VAL A CA 1
ATOM 635 C C . VAL A 1 81 ? 10.490 -4.402 -9.086 1.00 91.81 81 VAL A C 1
ATOM 637 O O . VAL A 1 81 ? 9.573 -5.220 -9.215 1.00 91.81 81 VAL A O 1
ATOM 640 N N . GLN A 1 82 ? 11.405 -4.462 -8.120 1.00 91.81 82 GLN A N 1
ATOM 641 C CA . GLN A 1 82 ? 11.422 -5.402 -7.004 1.00 91.81 82 GLN A CA 1
ATOM 642 C C . GLN A 1 82 ? 11.091 -4.661 -5.704 1.00 91.81 82 GLN A C 1
ATOM 644 O O . GLN A 1 82 ? 11.870 -3.818 -5.260 1.00 91.81 82 GLN A O 1
ATOM 649 N N . ILE A 1 83 ? 9.966 -5.000 -5.068 1.00 93.38 83 ILE A N 1
ATOM 650 C CA . ILE A 1 83 ? 9.648 -4.524 -3.714 1.00 93.38 83 ILE A CA 1
ATOM 651 C C . ILE A 1 83 ? 10.565 -5.232 -2.713 1.00 93.38 83 ILE A C 1
ATOM 653 O O . ILE A 1 83 ? 10.690 -6.460 -2.739 1.00 93.38 83 ILE A O 1
ATOM 657 N N . VAL A 1 84 ? 11.191 -4.452 -1.834 1.00 93.56 84 VAL A N 1
ATOM 658 C CA . VAL A 1 84 ? 12.140 -4.927 -0.814 1.00 93.56 84 VAL A CA 1
ATOM 659 C C . VAL A 1 84 ? 11.682 -4.654 0.618 1.00 93.56 84 VAL A C 1
ATOM 661 O O . VAL A 1 84 ? 12.235 -5.247 1.541 1.00 93.56 84 VAL A O 1
ATOM 664 N N . ALA A 1 85 ? 10.690 -3.780 0.808 1.00 94.94 85 ALA A N 1
ATOM 665 C CA . ALA A 1 85 ? 9.980 -3.595 2.069 1.00 94.94 85 ALA A CA 1
ATOM 666 C C . ALA A 1 85 ? 8.641 -2.876 1.838 1.00 94.94 85 ALA A C 1
ATOM 668 O O . ALA A 1 85 ? 8.485 -2.176 0.836 1.00 94.94 85 ALA A O 1
ATOM 669 N N . TYR A 1 86 ? 7.705 -2.997 2.774 1.00 96.94 86 TYR A N 1
ATOM 670 C CA . TYR A 1 86 ? 6.512 -2.160 2.836 1.00 96.94 86 TYR A CA 1
ATOM 671 C C . TYR A 1 86 ? 6.034 -1.926 4.273 1.00 96.94 86 TYR A C 1
ATOM 673 O O . TYR A 1 86 ? 6.310 -2.717 5.177 1.00 96.94 86 TYR A O 1
ATOM 681 N N . TYR A 1 87 ? 5.287 -0.840 4.439 1.00 97.38 87 TYR A N 1
ATOM 682 C CA . TYR A 1 87 ? 4.569 -0.458 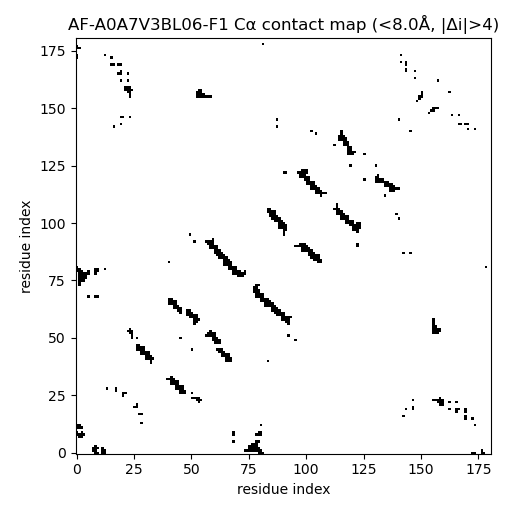5.647 1.00 97.38 87 TYR A CA 1
ATOM 683 C C . TYR A 1 87 ? 3.192 0.039 5.220 1.00 97.38 87 TYR A C 1
ATOM 685 O O . TYR A 1 87 ? 3.096 1.079 4.564 1.00 97.38 87 TYR A O 1
ATOM 693 N N . TYR A 1 88 ? 2.145 -0.707 5.558 1.00 98.12 88 TYR A N 1
ATOM 694 C CA . TYR A 1 88 ? 0.764 -0.252 5.423 1.00 98.12 88 TYR A CA 1
ATOM 695 C C . TYR A 1 88 ? 0.175 -0.163 6.818 1.00 98.12 88 TYR A C 1
ATOM 697 O O . TYR A 1 88 ? 0.085 -1.187 7.492 1.00 98.12 88 TYR A O 1
ATOM 705 N N . THR A 1 89 ? -0.211 1.031 7.245 1.00 97.75 89 THR A N 1
ATOM 706 C CA . THR A 1 89 ? -0.814 1.248 8.561 1.00 97.75 89 THR A CA 1
ATOM 707 C C . THR A 1 89 ? -2.134 1.978 8.396 1.00 97.75 89 THR A C 1
ATOM 709 O O . THR A 1 89 ? -2.193 3.011 7.731 1.00 97.75 89 THR A O 1
ATOM 712 N N . VAL A 1 90 ? -3.181 1.431 9.005 1.00 97.81 90 VAL A N 1
ATOM 713 C CA . VAL A 1 90 ? -4.505 2.045 9.079 1.00 97.81 90 VAL A CA 1
ATOM 714 C C . VAL A 1 90 ? -4.682 2.640 10.471 1.00 97.81 90 VAL A C 1
ATOM 716 O O . VAL A 1 90 ? -4.438 1.958 11.468 1.00 97.81 90 VAL A O 1
ATOM 719 N N . SER A 1 91 ? -5.133 3.889 10.530 1.00 96.31 91 SER A N 1
ATOM 720 C CA . SER A 1 91 ? -5.275 4.667 11.766 1.00 96.31 91 SER A CA 1
ATOM 721 C C . SER A 1 91 ? -6.621 5.382 11.826 1.00 96.31 91 SER A C 1
ATOM 723 O O . SER A 1 91 ? -7.275 5.588 10.797 1.00 96.31 91 SER A O 1
ATOM 725 N N . GLU A 1 92 ? -7.011 5.832 13.018 1.00 92.94 92 GLU A N 1
ATOM 726 C CA . GLU A 1 92 ? -8.060 6.849 13.139 1.00 92.94 92 GLU A CA 1
ATOM 727 C C . GLU A 1 92 ? -7.649 8.147 12.404 1.00 92.94 92 GLU A C 1
ATOM 729 O O . GLU A 1 92 ? -6.460 8.462 12.285 1.00 92.94 92 GLU A O 1
ATOM 734 N N . PRO A 1 93 ? -8.606 8.915 11.860 1.00 87.25 93 PRO A N 1
ATOM 735 C CA . PRO A 1 93 ? -8.313 10.141 11.136 1.00 87.25 93 PRO A CA 1
ATOM 736 C C . PRO A 1 93 ? -7.799 11.225 12.090 1.00 87.25 93 PRO A C 1
ATOM 738 O O . PRO A 1 93 ? -8.349 11.448 13.165 1.00 87.25 93 PRO A O 1
ATOM 741 N N . GLY A 1 94 ? -6.762 11.948 11.664 1.00 75.81 94 GLY A N 1
ATOM 742 C CA . GLY A 1 94 ? -6.259 13.135 12.364 1.00 75.81 94 GLY A CA 1
ATOM 743 C C . GLY A 1 94 ? -5.289 12.871 13.520 1.00 75.81 94 GLY A C 1
ATOM 744 O O . GLY A 1 94 ? -4.673 13.826 13.988 1.00 75.81 94 GLY A O 1
ATOM 745 N N . ASP A 1 95 ? -5.086 11.618 13.935 1.00 76.12 95 ASP A N 1
ATOM 746 C CA . ASP A 1 95 ? -4.097 11.259 14.955 1.00 76.12 95 ASP A CA 1
ATOM 747 C C . ASP A 1 95 ? -3.287 10.018 14.536 1.00 76.12 95 ASP A C 1
ATOM 749 O O . ASP A 1 95 ? -3.732 8.884 14.727 1.00 76.12 95 ASP A O 1
ATOM 753 N N . PRO A 1 96 ? -2.067 10.203 13.996 1.00 66.75 96 PRO A N 1
ATOM 754 C CA . PRO A 1 96 ? -1.187 9.096 13.634 1.00 66.75 96 PRO A CA 1
ATOM 755 C C . PRO A 1 96 ? -0.781 8.207 14.815 1.00 66.75 96 PRO A C 1
ATOM 757 O O . PRO A 1 96 ? -0.328 7.096 14.582 1.00 66.75 96 PRO A O 1
ATOM 760 N N . SER A 1 97 ? -0.922 8.662 16.068 1.00 72.06 97 SER A N 1
ATOM 761 C CA . SER A 1 97 ? -0.644 7.835 17.252 1.00 72.06 97 SER A CA 1
ATOM 762 C C . SER A 1 97 ? -1.763 6.832 17.555 1.00 72.06 97 SER A C 1
ATOM 764 O O . SER A 1 97 ? -1.570 5.904 18.340 1.00 72.06 97 SER A O 1
ATOM 766 N N . ARG A 1 98 ? -2.913 6.970 16.884 1.00 85.56 98 ARG A N 1
ATOM 767 C CA . ARG A 1 98 ? -4.047 6.045 16.948 1.00 85.56 98 ARG A CA 1
ATOM 768 C C . ARG A 1 98 ? -4.046 5.071 15.781 1.00 85.56 98 ARG A C 1
ATOM 770 O O . ARG A 1 98 ? -5.046 4.894 15.082 1.00 85.56 98 ARG A O 1
ATOM 777 N N . GLU A 1 99 ? -2.900 4.439 15.568 1.00 93.62 99 GLU A N 1
ATOM 778 C CA . GLU A 1 99 ? -2.807 3.293 14.674 1.00 93.62 99 GLU A CA 1
ATOM 779 C C . GLU A 1 99 ? -3.763 2.201 15.176 1.00 93.62 99 GLU A C 1
ATOM 781 O O . GLU A 1 99 ? -3.840 1.920 16.377 1.00 93.62 99 GLU A O 1
ATOM 786 N N . LEU A 1 100 ? -4.522 1.605 14.259 1.00 95.69 100 LEU A N 1
ATOM 787 C CA . LEU A 1 100 ? -5.428 0.495 14.541 1.00 95.69 100 LEU A CA 1
ATOM 788 C C . LEU A 1 100 ? -4.701 -0.819 14.272 1.00 95.69 100 LEU A C 1
ATOM 790 O O . LEU A 1 100 ? -4.531 -1.656 15.158 1.00 95.69 100 LEU A O 1
ATOM 794 N N . PHE A 1 101 ? -4.217 -0.982 13.043 1.00 97.38 101 PHE A N 1
ATOM 795 C CA . PHE A 1 101 ? -3.485 -2.164 12.615 1.00 97.38 101 PHE A CA 1
ATOM 796 C C . PHE A 1 101 ? -2.546 -1.849 11.453 1.00 97.38 101 PHE A C 1
ATOM 798 O O . PHE A 1 101 ? -2.693 -0.835 10.768 1.00 97.38 101 PHE A O 1
ATOM 805 N N . GLY A 1 102 ? -1.594 -2.744 11.195 1.00 97.50 102 GLY A N 1
ATOM 806 C CA . GLY A 1 102 ? -0.686 -2.585 10.066 1.00 97.50 102 GLY A CA 1
ATOM 807 C C . GLY A 1 102 ? -0.103 -3.887 9.541 1.00 97.50 102 GLY A C 1
ATOM 808 O O . GLY A 1 102 ? 0.085 -4.846 10.284 1.00 97.50 102 GLY A O 1
ATOM 809 N N . TYR A 1 103 ? 0.202 -3.901 8.246 1.00 98.38 103 TYR A N 1
ATOM 810 C CA . TYR A 1 103 ? 0.901 -4.980 7.552 1.00 98.38 103 TYR A CA 1
ATOM 811 C C . TYR A 1 103 ? 2.281 -4.498 7.144 1.00 98.38 103 TYR A C 1
ATOM 813 O O . TYR A 1 103 ? 2.423 -3.583 6.327 1.00 98.38 103 TYR A O 1
ATOM 821 N N . HIS A 1 104 ? 3.310 -5.096 7.732 1.00 97.38 104 HIS A N 1
ATOM 822 C CA . HIS A 1 104 ? 4.684 -4.629 7.626 1.00 97.38 104 HIS A CA 1
ATOM 823 C C . HIS A 1 104 ? 5.588 -5.745 7.103 1.00 97.38 104 HIS A C 1
ATOM 825 O O . HIS A 1 104 ? 5.457 -6.921 7.441 1.00 97.38 104 HIS A O 1
ATOM 831 N N . TRP A 1 105 ? 6.553 -5.367 6.275 1.00 96.88 105 TRP A N 1
ATOM 832 C CA . TRP A 1 105 ? 7.644 -6.238 5.866 1.00 96.88 105 TRP A CA 1
ATOM 833 C C . TRP A 1 105 ? 8.888 -5.392 5.640 1.00 96.88 105 TRP A C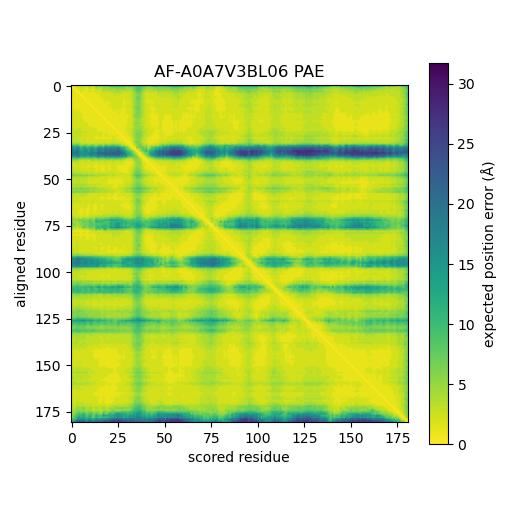 1
ATOM 835 O O . TRP A 1 105 ? 8.933 -4.591 4.715 1.00 96.88 105 TRP A O 1
ATOM 845 N N . HIS A 1 106 ? 9.910 -5.551 6.478 1.00 93.50 106 HIS A N 1
ATOM 846 C CA . HIS A 1 106 ? 11.111 -4.712 6.426 1.00 93.50 106 HIS A CA 1
ATOM 847 C C . HIS A 1 106 ? 12.368 -5.491 6.851 1.00 93.50 106 HIS A C 1
ATOM 849 O O . HIS A 1 106 ? 12.901 -5.296 7.947 1.00 93.50 106 HIS A O 1
ATOM 855 N N . PRO A 1 107 ? 12.879 -6.380 5.980 1.00 91.38 107 PRO A N 1
ATOM 856 C CA . PRO A 1 107 ? 13.955 -7.317 6.315 1.00 91.38 107 PRO A CA 1
ATOM 857 C C . PRO A 1 107 ? 15.309 -6.646 6.593 1.00 91.38 107 PRO A C 1
ATOM 859 O O . PRO A 1 107 ? 16.181 -7.262 7.191 1.00 91.38 107 PRO A O 1
ATOM 862 N N . GLN A 1 108 ? 15.491 -5.395 6.164 1.00 85.50 108 GLN A N 1
ATOM 863 C CA . GLN A 1 108 ? 16.700 -4.595 6.406 1.00 85.50 108 GLN A CA 1
ATOM 864 C C . GLN A 1 108 ? 16.557 -3.644 7.612 1.00 85.50 108 GLN A C 1
ATOM 866 O O . GLN A 1 108 ? 17.433 -2.818 7.856 1.00 85.50 108 GLN A O 1
ATOM 871 N N . GLY A 1 109 ? 15.438 -3.715 8.341 1.00 80.12 109 GLY A N 1
ATOM 872 C CA . GLY A 1 109 ? 15.194 -2.901 9.530 1.00 80.12 109 GLY A CA 1
ATOM 873 C C . GLY A 1 109 ? 15.976 -3.377 10.760 1.00 80.12 109 GLY A C 1
ATOM 874 O O . GLY A 1 109 ? 16.685 -4.377 10.733 1.00 80.12 109 GLY A O 1
ATOM 875 N N . ARG A 1 110 ? 15.809 -2.667 11.883 1.00 80.81 110 ARG A N 1
ATOM 876 C CA . ARG A 1 110 ? 16.448 -3.012 13.172 1.00 80.81 110 ARG A CA 1
ATOM 877 C C . ARG A 1 110 ? 15.757 -4.160 13.928 1.00 80.81 110 ARG A C 1
ATOM 879 O O . ARG A 1 110 ? 16.286 -4.620 14.936 1.00 80.81 110 ARG A O 1
ATOM 886 N N . SER A 1 111 ? 14.569 -4.583 13.489 1.00 85.25 111 SER A N 1
ATOM 887 C CA . SER A 1 111 ? 13.819 -5.673 14.125 1.00 85.25 111 SER A CA 1
ATOM 888 C C . SER A 1 111 ? 14.466 -7.030 13.840 1.00 85.25 111 SER A C 1
ATOM 890 O O . SER A 1 111 ? 15.029 -7.248 12.771 1.00 85.25 111 SER A O 1
ATOM 892 N N . ARG A 1 112 ? 14.334 -7.971 14.784 1.00 89.00 112 ARG A N 1
ATOM 893 C CA . ARG A 1 112 ? 14.696 -9.383 14.568 1.00 89.00 112 ARG A CA 1
ATOM 894 C C . ARG A 1 112 ? 13.709 -10.102 13.640 1.00 89.00 112 ARG A C 1
ATOM 896 O O . ARG A 1 112 ? 14.041 -11.158 13.114 1.00 89.00 112 ARG A O 1
ATOM 903 N N . VAL A 1 113 ? 12.509 -9.548 13.451 1.00 92.44 113 VAL A N 1
ATOM 904 C CA . VAL A 1 113 ? 11.485 -10.095 12.556 1.00 92.44 113 VAL A CA 1
ATOM 905 C C . VAL A 1 113 ? 11.716 -9.555 11.150 1.00 92.44 113 VAL A C 1
ATOM 907 O O . VAL A 1 113 ? 11.528 -8.369 10.883 1.00 92.44 113 VAL A O 1
ATOM 910 N N . THR A 1 114 ? 12.138 -10.440 10.250 1.00 94.75 114 THR A N 1
ATOM 911 C CA . THR A 1 114 ? 12.448 -10.112 8.850 1.00 94.75 114 THR A CA 1
ATOM 912 C C . THR A 1 114 ? 11.394 -10.625 7.867 1.00 94.75 114 THR A C 1
ATOM 914 O O . THR A 1 114 ? 11.365 -10.194 6.711 1.00 94.75 114 THR A O 1
ATOM 917 N N . SER A 1 115 ? 10.511 -11.521 8.316 1.00 95.25 115 SER A N 1
ATOM 918 C CA . SER A 1 115 ? 9.358 -11.998 7.554 1.00 95.25 115 SER A CA 1
ATOM 919 C C . SER A 1 115 ? 8.215 -10.974 7.572 1.00 95.25 115 SER A C 1
ATOM 921 O O . SER A 1 115 ? 8.146 -10.149 8.489 1.00 95.25 115 SER A O 1
ATOM 923 N N . PRO A 1 116 ? 7.307 -11.011 6.582 1.00 96.88 116 PRO A N 1
ATOM 924 C CA . PRO A 1 116 ? 6.073 -10.238 6.627 1.00 96.88 116 PRO A CA 1
ATOM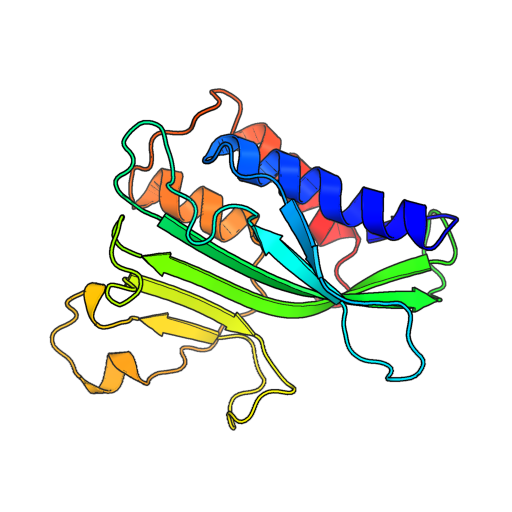 925 C C . PRO A 1 116 ? 5.273 -10.543 7.892 1.00 96.88 116 PRO A C 1
ATOM 927 O O . PRO A 1 116 ? 5.209 -11.689 8.349 1.00 96.88 116 PRO A O 1
ATOM 930 N N . HIS A 1 117 ? 4.686 -9.511 8.477 1.00 97.94 117 HIS A N 1
ATOM 931 C CA . HIS A 1 117 ? 3.939 -9.634 9.714 1.00 97.94 117 HIS A CA 1
ATOM 932 C C . HIS A 1 117 ? 2.861 -8.558 9.835 1.00 97.94 117 HIS A C 1
ATOM 934 O O . HIS A 1 117 ? 2.889 -7.529 9.161 1.00 97.94 117 HIS A O 1
ATOM 940 N N . PHE A 1 118 ? 1.907 -8.831 10.709 1.00 98.06 118 PHE A N 1
ATOM 941 C CA . PHE A 1 118 ? 0.803 -7.961 11.059 1.00 98.06 118 PHE A CA 1
ATOM 942 C C . PHE A 1 118 ? 0.969 -7.453 12.493 1.00 98.06 118 PHE A C 1
ATOM 944 O O . PHE A 1 118 ? 1.491 -8.170 13.350 1.00 98.06 118 PHE A O 1
ATOM 951 N N . HIS A 1 119 ? 0.517 -6.226 12.732 1.00 96.69 119 HIS A N 1
ATOM 952 C CA . HIS A 1 119 ? 0.471 -5.568 14.034 1.00 96.69 119 HIS A CA 1
ATOM 953 C C . HIS A 1 119 ? -0.966 -5.189 14.376 1.00 96.69 119 HIS A C 1
ATOM 955 O O . HIS A 1 119 ? -1.694 -4.674 13.527 1.00 96.69 119 HIS A O 1
ATOM 961 N N . LEU A 1 120 ? -1.332 -5.384 15.641 1.00 95.50 120 LEU A N 1
ATOM 962 C CA . LEU A 1 120 ? -2.489 -4.751 16.271 1.00 95.50 120 LEU A CA 1
ATOM 963 C C . LEU A 1 120 ? -1.960 -3.664 17.192 1.00 95.50 120 LEU A C 1
ATOM 965 O O . LEU A 1 120 ? -1.172 -3.965 18.081 1.00 95.50 120 LEU A O 1
ATOM 969 N N . TYR A 1 121 ? -2.378 -2.424 16.999 1.00 93.25 121 TYR A N 1
ATOM 970 C CA . TYR A 1 121 ? -1.861 -1.290 17.758 1.00 93.25 121 TYR A CA 1
ATOM 971 C C . TYR A 1 121 ? -2.804 -0.884 18.895 1.00 93.25 121 TYR A C 1
ATOM 973 O O . TYR A 1 121 ? -3.840 -1.505 19.139 1.00 93.25 121 TYR A O 1
ATOM 981 N N . GLU A 1 122 ? -2.427 0.154 19.642 1.00 89.06 122 GLU A N 1
ATOM 982 C CA . GLU A 1 122 ? -3.213 0.642 20.777 1.00 89.06 122 GLU A CA 1
ATOM 983 C C . GLU A 1 122 ? -4.620 1.108 20.378 1.00 89.06 122 GLU A C 1
ATOM 985 O O . GLU A 1 122 ? -5.570 0.830 21.115 1.00 89.06 122 GLU A O 1
ATOM 990 N N . GLY A 1 123 ? -4.776 1.725 19.203 1.00 89.69 123 GLY A N 1
ATOM 991 C CA . GLY A 1 123 ? -6.070 2.189 18.703 1.00 89.69 123 GLY A CA 1
ATOM 992 C C . GLY A 1 123 ? -7.064 1.060 18.412 1.00 89.69 123 GLY A C 1
ATOM 993 O O . GLY A 1 123 ? -8.264 1.299 18.380 1.00 89.69 123 GLY A O 1
ATOM 994 N N . ALA A 1 124 ? -6.614 -0.195 18.283 1.00 90.88 124 ALA A N 1
ATOM 995 C CA . ALA A 1 124 ? -7.527 -1.336 18.165 1.00 90.88 124 ALA A CA 1
ATOM 996 C C . ALA A 1 124 ? -8.246 -1.686 19.483 1.00 90.88 124 ALA A C 1
ATOM 998 O O . ALA A 1 124 ? -9.123 -2.548 19.485 1.00 90.88 124 ALA A O 1
ATOM 999 N N . HIS A 1 125 ? -7.863 -1.070 20.610 1.00 89.94 125 HIS A N 1
ATOM 1000 C CA . HIS A 1 125 ? -8.474 -1.275 21.929 1.00 89.94 125 HIS A CA 1
ATOM 1001 C C . HIS A 1 125 ? -8.569 -2.749 22.370 1.00 89.94 125 HIS A C 1
ATOM 1003 O O . HIS A 1 125 ? -9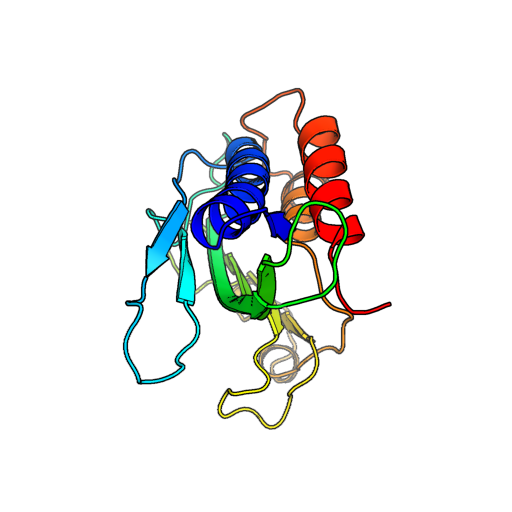.441 -3.137 23.150 1.00 89.94 125 HIS A O 1
ATOM 1009 N N . ILE A 1 126 ? -7.626 -3.579 21.918 1.00 85.94 126 ILE A N 1
ATOM 1010 C CA . ILE A 1 126 ? -7.499 -4.964 22.367 1.00 85.94 126 ILE A CA 1
ATOM 1011 C C . ILE A 1 126 ? -6.946 -4.944 23.795 1.00 85.94 126 ILE A C 1
ATOM 1013 O O . ILE A 1 126 ? -5.830 -4.481 24.029 1.00 85.94 126 ILE A O 1
ATOM 1017 N N . GLY A 1 127 ? -7.727 -5.437 24.761 1.00 84.38 127 GLY A N 1
ATOM 1018 C CA . GLY A 1 127 ? -7.432 -5.407 26.203 1.00 84.38 127 GLY A CA 1
ATOM 1019 C C . GLY A 1 127 ? -6.265 -6.291 26.667 1.00 84.38 127 GLY A C 1
ATOM 1020 O O . GLY A 1 127 ? -6.306 -6.819 27.776 1.00 84.38 127 GLY A O 1
ATOM 1021 N N . ARG A 1 128 ? -5.246 -6.501 25.825 1.00 89.12 128 ARG A N 1
ATOM 1022 C CA . ARG A 1 128 ? -4.076 -7.337 26.103 1.00 89.12 128 ARG A CA 1
ATOM 1023 C C . ARG A 1 128 ? -2.802 -6.647 25.591 1.00 89.12 128 ARG A C 1
ATOM 1025 O O . ARG A 1 128 ? -2.618 -6.491 24.389 1.00 89.12 128 ARG A O 1
ATOM 1032 N N . GLU A 1 129 ? -1.944 -6.190 26.502 1.00 87.06 129 GLU A N 1
ATOM 1033 C CA . GLU A 1 129 ? -0.828 -5.273 26.194 1.00 87.06 129 GLU A CA 1
ATOM 1034 C C . GLU A 1 129 ? 0.257 -5.880 25.282 1.00 87.06 129 GLU A C 1
ATOM 1036 O O . GLU A 1 129 ? 0.789 -5.205 24.402 1.00 87.06 129 GLU A O 1
ATOM 1041 N N . ASP A 1 130 ? 0.562 -7.166 25.446 1.00 90.00 130 ASP A N 1
ATOM 1042 C CA . ASP A 1 130 ? 1.498 -7.939 24.616 1.00 90.00 130 ASP A CA 1
ATOM 1043 C C . ASP A 1 130 ? 1.095 -7.975 23.135 1.00 90.00 130 ASP A C 1
ATOM 1045 O O . ASP A 1 130 ? 1.978 -8.025 22.276 1.00 90.00 130 ASP A O 1
ATOM 1049 N N . MET A 1 131 ? -0.203 -7.867 22.819 1.00 91.38 131 MET A N 1
ATOM 1050 C CA . MET A 1 131 ? -0.692 -7.819 21.431 1.00 91.38 131 MET A CA 1
ATOM 1051 C C . MET A 1 131 ? -0.090 -6.649 20.652 1.00 91.38 131 MET A C 1
ATOM 1053 O O . MET A 1 131 ? 0.206 -6.798 19.471 1.00 91.38 131 MET A O 1
ATOM 1057 N N . ARG A 1 132 ? 0.181 -5.526 21.331 1.00 87.06 132 ARG A N 1
ATOM 1058 C CA . ARG A 1 132 ? 0.730 -4.299 20.728 1.00 87.06 132 ARG A CA 1
ATOM 1059 C C . ARG A 1 132 ? 2.159 -4.442 20.215 1.00 87.06 132 ARG A C 1
ATOM 1061 O O . ARG A 1 132 ? 2.629 -3.618 19.441 1.00 87.06 132 ARG A O 1
ATOM 1068 N N . LYS A 1 133 ? 2.883 -5.453 20.699 1.00 88.50 133 LYS A N 1
ATOM 1069 C CA . LYS A 1 133 ? 4.280 -5.738 20.326 1.00 88.50 133 LYS A CA 1
ATOM 1070 C C . LYS A 1 133 ? 4.399 -7.029 19.515 1.00 88.50 133 LYS A C 1
ATOM 1072 O O . LYS A 1 133 ? 5.493 -7.372 19.053 1.00 88.50 133 LYS A O 1
ATOM 1077 N N . ALA A 1 134 ? 3.304 -7.773 19.390 1.00 93.50 134 ALA A N 1
ATOM 1078 C CA . ALA A 1 134 ? 3.276 -9.038 18.690 1.00 93.50 134 ALA A CA 1
ATOM 1079 C C . ALA A 1 134 ? 3.397 -8.806 17.181 1.00 93.50 134 ALA A C 1
ATOM 1081 O O . ALA A 1 134 ? 2.713 -7.969 16.607 1.00 93.50 134 ALA A O 1
ATOM 1082 N N . HIS A 1 135 ? 4.276 -9.579 16.548 1.00 96.44 135 HIS A N 1
ATOM 1083 C CA . HIS A 1 135 ? 4.433 -9.598 15.099 1.00 96.44 135 HIS A CA 1
ATOM 1084 C C . HIS A 1 135 ? 3.743 -10.863 14.588 1.00 96.44 135 HIS A C 1
ATOM 1086 O O . HIS A 1 135 ? 4.350 -11.936 14.569 1.00 96.44 135 HIS A O 1
ATOM 1092 N N . PHE A 1 136 ? 2.464 -10.765 14.234 1.00 96.81 136 PHE A N 1
ATOM 1093 C CA . PHE A 1 136 ? 1.699 -11.920 13.764 1.00 96.81 136 PHE A CA 1
ATOM 1094 C C . PHE A 1 136 ? 2.210 -12.331 12.379 1.00 96.81 136 PHE A C 1
ATOM 1096 O O . PHE A 1 136 ? 2.179 -11.499 11.473 1.00 96.81 136 PHE A O 1
ATOM 1103 N N . PRO A 1 137 ? 2.711 -13.562 12.176 1.00 97.25 137 PRO A N 1
ATOM 1104 C CA . PRO A 1 137 ? 3.270 -13.960 10.889 1.00 97.25 137 PRO A CA 1
ATOM 1105 C C . PRO A 1 137 ? 2.238 -13.871 9.764 1.00 97.25 137 PRO A C 1
ATOM 1107 O O . PRO A 1 137 ? 1.095 -14.292 9.927 1.00 97.25 137 PRO A O 1
ATOM 1110 N N . THR A 1 138 ? 2.662 -13.361 8.610 1.00 96.81 138 THR A N 1
ATOM 1111 C CA . THR A 1 138 ? 1.842 -13.305 7.393 1.00 96.81 138 THR A CA 1
ATOM 1112 C C . THR A 1 138 ? 2.665 -13.711 6.169 1.00 96.81 138 THR A C 1
ATOM 1114 O O . THR A 1 138 ? 3.893 -13.826 6.229 1.00 96.81 138 THR A O 1
ATOM 1117 N N . GLY A 1 139 ? 1.986 -13.930 5.041 1.00 93.69 139 GLY A N 1
ATOM 1118 C CA . GLY A 1 139 ? 2.618 -13.832 3.726 1.00 93.69 139 GLY A CA 1
ATOM 1119 C C . GLY A 1 139 ? 2.862 -12.369 3.343 1.00 93.69 139 GLY A C 1
ATOM 1120 O O . GLY A 1 139 ? 2.524 -11.451 4.088 1.00 93.69 139 GLY A O 1
ATOM 1121 N N . ARG A 1 140 ? 3.436 -12.117 2.163 1.00 92.31 140 ARG A N 1
ATOM 1122 C CA . ARG A 1 140 ? 3.446 -10.740 1.646 1.00 92.31 140 ARG A CA 1
ATOM 1123 C C . ARG A 1 140 ? 2.026 -10.331 1.272 1.00 92.31 140 ARG A C 1
ATOM 1125 O O . ARG A 1 140 ? 1.315 -11.125 0.671 1.00 92.31 140 ARG A O 1
ATOM 1132 N N . ILE A 1 141 ? 1.668 -9.096 1.592 1.00 95.06 141 ILE A N 1
ATOM 1133 C CA . ILE A 1 141 ? 0.324 -8.546 1.403 1.00 95.06 141 ILE A CA 1
ATOM 1134 C C . ILE A 1 141 ? 0.357 -7.502 0.285 1.00 95.06 141 ILE A C 1
ATOM 1136 O O . ILE A 1 141 ? 1.258 -6.652 0.264 1.00 95.06 141 ILE A O 1
ATOM 1140 N N . ALA A 1 142 ? -0.589 -7.577 -0.655 1.00 95.31 142 ALA A N 1
ATOM 1141 C CA . ALA A 1 142 ? -0.775 -6.537 -1.662 1.00 95.31 142 ALA A CA 1
ATOM 1142 C C . ALA A 1 142 ? -1.442 -5.310 -1.023 1.00 95.31 142 ALA A C 1
ATOM 1144 O O . ALA A 1 142 ? -2.171 -5.423 -0.038 1.00 95.31 142 ALA A O 1
ATOM 1145 N N . LEU A 1 143 ? -1.208 -4.116 -1.573 1.00 97.25 143 LEU A N 1
ATOM 1146 C CA . LEU A 1 143 ? -1.887 -2.923 -1.060 1.00 97.25 143 LEU A CA 1
ATOM 1147 C C . LEU A 1 143 ? -3.403 -3.046 -1.273 1.00 97.25 143 LEU A C 1
ATOM 1149 O O . LEU A 1 143 ? -4.182 -2.684 -0.398 1.00 97.25 143 LEU A O 1
ATOM 1153 N N . GLU A 1 144 ? -3.802 -3.612 -2.408 1.00 98.25 144 GLU A N 1
ATOM 1154 C CA . GLU A 1 144 ? -5.181 -3.887 -2.799 1.00 98.25 144 GLU A CA 1
ATOM 1155 C C . GLU A 1 144 ? -5.932 -4.740 -1.772 1.00 98.25 144 GLU A C 1
ATOM 1157 O O . GLU A 1 144 ? -7.092 -4.446 -1.491 1.00 98.25 144 GLU A O 1
ATOM 1162 N N . ASP A 1 145 ? -5.274 -5.721 -1.143 1.00 98.12 145 ASP A N 1
ATOM 1163 C CA . ASP A 1 145 ? -5.873 -6.518 -0.066 1.00 98.12 145 ASP A CA 1
ATOM 1164 C C . ASP A 1 145 ? -6.240 -5.643 1.140 1.00 98.12 145 ASP A C 1
ATOM 1166 O O . ASP A 1 145 ? -7.322 -5.783 1.709 1.00 98.12 145 ASP A O 1
ATOM 1170 N N . VAL A 1 146 ? -5.374 -4.688 1.502 1.00 98.44 146 VAL A N 1
ATOM 1171 C CA . VAL A 1 146 ? -5.637 -3.736 2.593 1.00 98.44 146 VAL A CA 1
ATOM 1172 C C . VAL A 1 146 ? -6.773 -2.784 2.222 1.00 98.44 146 VAL A C 1
ATOM 1174 O O . VAL A 1 146 ? -7.633 -2.505 3.055 1.00 98.44 146 VAL A O 1
ATOM 1177 N N . LEU A 1 147 ? -6.812 -2.302 0.975 1.00 98.62 147 LEU A N 1
ATOM 1178 C CA . LEU A 1 147 ? -7.884 -1.419 0.501 1.00 98.62 147 LEU A CA 1
ATOM 1179 C C . LEU A 1 147 ? -9.240 -2.137 0.489 1.00 98.62 147 LEU A C 1
ATOM 1181 O O . LEU A 1 147 ? -10.242 -1.581 0.937 1.00 98.62 147 LEU A O 1
ATOM 1185 N N . ARG A 1 148 ? -9.265 -3.391 0.031 1.00 98.62 148 ARG A N 1
ATOM 1186 C CA . ARG A 1 148 ? -10.458 -4.239 0.047 1.00 98.62 148 ARG A CA 1
ATOM 1187 C C . ARG A 1 148 ? -10.928 -4.502 1.478 1.00 98.62 148 ARG A C 1
ATOM 1189 O O . ARG A 1 148 ? -12.112 -4.333 1.752 1.00 98.62 148 ARG A O 1
ATOM 1196 N N . LEU A 1 149 ? -10.003 -4.810 2.391 1.00 98.56 149 LEU A N 1
ATOM 1197 C CA . LEU A 1 149 ? -10.287 -4.993 3.817 1.00 98.56 149 LEU A CA 1
ATOM 1198 C C . LEU A 1 149 ? -10.973 -3.763 4.428 1.00 98.56 149 LEU A C 1
ATOM 1200 O O . LEU A 1 149 ? -12.010 -3.901 5.071 1.00 98.56 149 LEU A O 1
ATOM 1204 N N . VAL A 1 150 ? -10.433 -2.555 4.231 1.00 98.50 150 VAL A N 1
ATOM 1205 C CA . VAL A 1 150 ? -11.031 -1.352 4.842 1.00 98.50 150 VAL A CA 1
ATOM 1206 C C . VAL A 1 150 ? -12.397 -1.005 4.246 1.00 98.50 150 VAL A C 1
ATOM 1208 O O . VAL A 1 150 ? -13.262 -0.509 4.966 1.00 98.50 150 VAL A O 1
ATOM 1211 N N . ILE A 1 151 ? -12.623 -1.295 2.961 1.00 98.62 151 ILE A N 1
ATOM 1212 C CA . ILE A 1 151 ? -13.930 -1.104 2.320 1.00 98.62 151 ILE A CA 1
ATOM 1213 C C . ILE A 1 151 ? -14.948 -2.117 2.862 1.00 98.62 151 ILE A C 1
ATOM 1215 O O . ILE A 1 151 ? -16.026 -1.722 3.300 1.00 98.62 151 ILE A O 1
ATOM 1219 N N . GLN A 1 152 ? -14.616 -3.410 2.843 1.00 98.50 152 GLN A N 1
ATOM 1220 C CA . GLN A 1 152 ? -15.569 -4.484 3.140 1.00 98.50 152 GLN A CA 1
ATOM 1221 C C . GLN A 1 152 ? -15.816 -4.674 4.639 1.00 98.50 152 GLN A C 1
ATOM 1223 O O . GLN A 1 152 ? -16.964 -4.812 5.049 1.00 98.50 152 GLN A O 1
ATOM 1228 N N . GLU A 1 153 ? -14.763 -4.632 5.457 1.00 98.00 153 GLU A N 1
ATOM 1229 C CA . GLU A 1 153 ? -14.846 -5.004 6.877 1.00 98.00 153 GLU A CA 1
ATOM 1230 C C . GLU A 1 153 ? -14.913 -3.790 7.809 1.00 98.00 153 GLU A C 1
ATOM 1232 O O . GLU A 1 153 ? -15.508 -3.857 8.882 1.00 98.00 153 GLU A O 1
ATOM 1237 N N . PHE A 1 154 ? -14.338 -2.654 7.399 1.00 96.69 154 PHE A N 1
ATOM 1238 C CA . PHE A 1 154 ? -14.369 -1.414 8.188 1.00 96.69 154 PHE A CA 1
ATOM 1239 C C . PHE A 1 154 ? -15.365 -0.379 7.648 1.00 96.69 154 PHE A C 1
ATOM 1241 O O . PHE A 1 154 ? -15.552 0.682 8.247 1.00 96.69 154 PHE A O 1
ATOM 1248 N N . GLY A 1 155 ? -16.041 -0.693 6.540 1.00 97.38 155 GLY A N 1
ATOM 1249 C CA . GLY A 1 155 ? -17.114 0.121 5.981 1.00 97.38 155 GLY A CA 1
ATOM 1250 C C . GLY A 1 155 ? -16.659 1.464 5.410 1.00 97.38 155 GLY A C 1
ATOM 1251 O O . GLY A 1 155 ? -17.473 2.387 5.358 1.00 97.38 155 GLY A O 1
ATOM 1252 N N . VAL A 1 156 ? -15.391 1.598 5.003 1.00 98.00 156 VAL A N 1
ATOM 1253 C CA . VAL A 1 156 ? -14.920 2.775 4.255 1.00 98.00 156 VAL A CA 1
ATOM 1254 C C . VAL A 1 156 ? -15.762 2.920 2.994 1.00 98.00 156 VAL A C 1
ATOM 1256 O O . VAL A 1 156 ? -15.843 1.998 2.183 1.00 98.00 156 VAL A O 1
ATOM 1259 N N . MET A 1 157 ? -16.373 4.090 2.805 1.00 98.44 157 MET A N 1
ATOM 1260 C CA . MET A 1 157 ? -17.218 4.346 1.639 1.00 98.44 157 MET A CA 1
ATOM 1261 C C . MET A 1 157 ? -16.345 4.719 0.436 1.00 98.44 157 MET A C 1
ATOM 1263 O O . MET A 1 157 ? -15.787 5.819 0.433 1.00 98.44 157 MET A O 1
ATOM 1267 N N . PRO A 1 158 ? -16.215 3.873 -0.601 1.00 98.50 158 PRO A N 1
ATOM 1268 C CA . PRO A 1 158 ? -15.300 4.141 -1.701 1.00 98.50 158 PRO A CA 1
ATOM 1269 C C . PRO A 1 158 ? -15.679 5.418 -2.473 1.00 98.50 158 PRO A C 1
ATOM 1271 O O . PRO A 1 158 ? -16.837 5.835 -2.572 1.00 98.50 158 PRO A O 1
ATOM 1274 N N . LEU A 1 159 ? -14.667 6.064 -3.047 1.00 98.62 159 LEU A N 1
ATOM 1275 C CA . LEU A 1 159 ? -14.821 7.216 -3.935 1.00 98.62 159 LEU A CA 1
ATOM 1276 C C . LEU A 1 159 ? -15.339 6.797 -5.316 1.00 98.62 159 LEU A C 1
ATOM 1278 O O . LEU A 1 159 ? -15.944 7.613 -6.012 1.00 98.62 159 LEU A O 1
ATOM 1282 N N . ARG A 1 160 ? -15.131 5.532 -5.690 1.00 98.19 160 ARG A N 1
ATOM 1283 C CA . ARG A 1 160 ? -15.483 4.962 -6.989 1.00 98.19 160 ARG A CA 1
ATOM 1284 C C . ARG A 1 160 ? -16.440 3.784 -6.847 1.00 98.19 160 ARG A C 1
ATOM 1286 O O . ARG A 1 160 ? -16.241 2.939 -5.980 1.00 98.19 160 ARG A O 1
ATOM 1293 N N . ASP A 1 161 ? -17.422 3.703 -7.738 1.00 98.00 161 ASP A N 1
ATOM 1294 C CA . ASP A 1 161 ? -18.412 2.618 -7.733 1.00 98.00 161 ASP A CA 1
ATOM 1295 C C . ASP A 1 161 ? -17.837 1.312 -8.313 1.00 98.00 161 ASP A C 1
ATOM 1297 O O . ASP A 1 161 ? -18.202 0.223 -7.880 1.00 98.00 161 ASP A O 1
ATOM 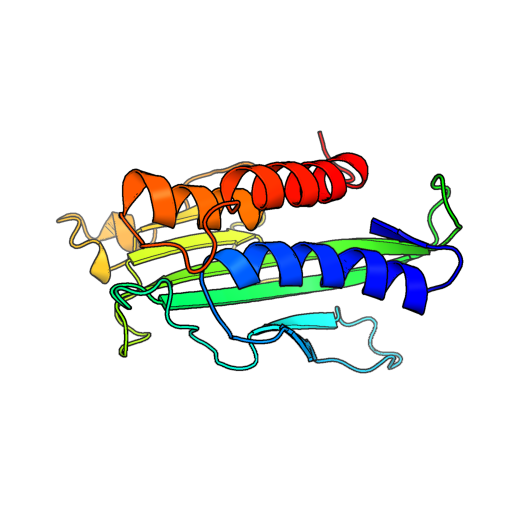1301 N N . ASP A 1 162 ? -16.873 1.416 -9.235 1.00 98.31 162 ASP A N 1
ATOM 1302 C CA . ASP A 1 162 ? -16.162 0.305 -9.887 1.00 98.31 162 ASP A CA 1
ATOM 1303 C C . ASP A 1 162 ? -14.924 -0.172 -9.102 1.00 98.31 162 ASP A C 1
ATOM 1305 O O . ASP A 1 162 ? -14.024 -0.801 -9.662 1.00 98.31 162 ASP A O 1
ATOM 1309 N N . TRP A 1 163 ? -14.850 0.133 -7.800 1.00 98.62 163 TRP A N 1
ATOM 1310 C CA . TRP A 1 163 ? -13.657 -0.119 -6.986 1.00 98.62 163 TRP A CA 1
ATOM 1311 C C . TRP A 1 163 ? -13.219 -1.588 -7.015 1.00 98.62 163 TRP A C 1
ATOM 1313 O O . TRP A 1 163 ? -12.026 -1.855 -7.111 1.00 98.62 163 TRP A O 1
ATOM 1323 N N . ALA A 1 164 ? -14.163 -2.533 -6.969 1.00 98.56 164 ALA A N 1
ATOM 1324 C CA . ALA A 1 164 ? -13.850 -3.959 -6.909 1.00 98.56 164 ALA A CA 1
ATOM 1325 C C . ALA A 1 164 ? -13.114 -4.421 -8.175 1.00 98.56 164 ALA A C 1
ATOM 1327 O O . ALA A 1 164 ? -12.048 -5.022 -8.080 1.00 98.56 164 ALA A O 1
ATOM 1328 N N . GLU A 1 165 ? -13.617 -4.038 -9.353 1.00 98.50 165 GLU A N 1
ATOM 1329 C CA . GLU A 1 165 ? -12.984 -4.349 -10.639 1.00 98.50 165 GLU A CA 1
ATOM 1330 C C . GLU A 1 165 ? -11.590 -3.715 -10.749 1.00 98.50 165 GLU A C 1
ATOM 1332 O O . GLU A 1 165 ? -10.650 -4.336 -11.252 1.00 98.50 165 GLU A O 1
ATOM 1337 N N . ILE A 1 166 ? -11.433 -2.479 -10.264 1.00 98.44 166 ILE A N 1
ATOM 1338 C CA . ILE A 1 166 ? -10.134 -1.803 -10.262 1.00 98.44 166 ILE A CA 1
ATOM 1339 C C . ILE A 1 166 ? -9.141 -2.552 -9.380 1.00 98.44 166 ILE A C 1
ATOM 1341 O O . ILE A 1 166 ? -8.041 -2.830 -9.854 1.00 98.44 166 ILE A O 1
ATOM 1345 N N . LEU A 1 167 ? -9.515 -2.883 -8.139 1.00 98.50 167 LEU A N 1
ATOM 1346 C CA . LEU A 1 167 ? -8.625 -3.589 -7.217 1.00 98.50 167 LEU A CA 1
ATOM 1347 C C . LEU A 1 167 ? -8.250 -4.972 -7.754 1.00 98.50 167 LEU A C 1
ATOM 1349 O O . LEU A 1 167 ? -7.081 -5.337 -7.695 1.00 98.50 167 LEU A O 1
ATOM 1353 N N . ASP A 1 168 ? -9.194 -5.713 -8.336 1.00 97.94 168 ASP A N 1
ATOM 1354 C CA . ASP A 1 168 ? -8.912 -7.025 -8.927 1.00 97.94 168 ASP A CA 1
ATOM 1355 C C . ASP A 1 168 ? -7.915 -6.907 -10.089 1.00 97.94 168 ASP A C 1
ATOM 1357 O O . ASP A 1 168 ? -6.921 -7.635 -10.154 1.00 97.94 168 ASP A O 1
ATOM 1361 N N . ARG A 1 169 ? -8.122 -5.936 -10.988 1.00 96.50 169 ARG A N 1
ATOM 1362 C CA . ARG A 1 169 ? -7.235 -5.707 -12.134 1.00 96.50 169 ARG A CA 1
ATOM 1363 C C . ARG A 1 169 ? -5.831 -5.265 -11.715 1.00 96.50 169 ARG A C 1
ATOM 1365 O O . ARG A 1 169 ? -4.850 -5.724 -12.305 1.00 96.50 169 ARG A O 1
ATOM 1372 N N . THR A 1 170 ? -5.703 -4.345 -10.755 1.00 96.06 170 THR A N 1
ATOM 1373 C CA . THR A 1 170 ? -4.387 -3.833 -10.329 1.00 96.06 170 THR A CA 1
ATOM 1374 C C . THR A 1 170 ? -3.634 -4.862 -9.489 1.00 96.06 170 THR A C 1
ATOM 1376 O O . THR A 1 170 ? -2.424 -5.014 -9.670 1.00 96.06 170 THR A O 1
ATOM 1379 N N . GLN A 1 171 ? -4.347 -5.644 -8.672 1.00 95.25 171 GLN A N 1
ATOM 1380 C CA . GLN A 1 171 ? -3.783 -6.761 -7.919 1.00 95.25 171 GLN A CA 1
ATOM 1381 C C . GLN A 1 171 ? -3.278 -7.873 -8.839 1.00 95.25 171 GLN A C 1
ATOM 1383 O O . GLN A 1 171 ? -2.140 -8.306 -8.679 1.00 95.25 171 GLN A O 1
ATOM 1388 N N . ALA A 1 172 ? -4.051 -8.276 -9.853 1.00 91.19 172 ALA A N 1
ATOM 1389 C CA . ALA A 1 172 ? -3.598 -9.266 -10.83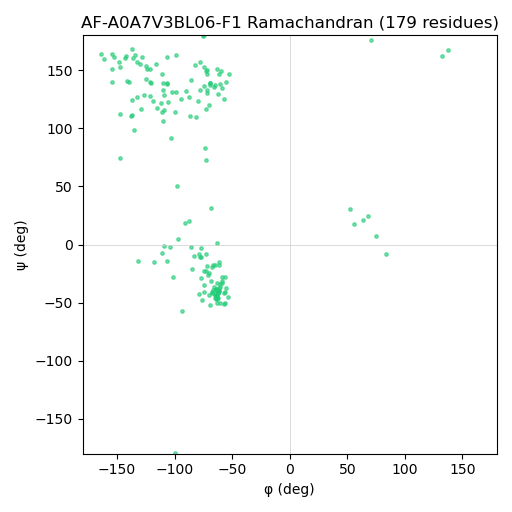3 1.00 91.19 172 ALA A CA 1
ATOM 1390 C C . ALA A 1 172 ? -2.301 -8.816 -11.528 1.00 91.19 172 ALA A C 1
ATOM 1392 O O . ALA A 1 172 ? -1.348 -9.585 -11.652 1.00 91.19 172 ALA A O 1
ATOM 1393 N N . ALA A 1 173 ? -2.210 -7.530 -11.893 1.00 84.56 173 ALA A N 1
ATOM 1394 C CA . ALA A 1 173 ? -0.978 -6.975 -12.440 1.00 84.56 173 ALA A CA 1
ATOM 1395 C C . ALA A 1 173 ? 0.184 -7.062 -11.439 1.00 84.56 173 ALA A C 1
ATOM 1397 O O . ALA A 1 173 ? 1.303 -7.371 -11.833 1.00 84.56 173 ALA A O 1
ATOM 1398 N N . PHE A 1 174 ? -0.037 -6.813 -10.149 1.00 84.38 174 PHE A N 1
ATOM 1399 C CA . PHE A 1 174 ? 0.996 -6.998 -9.129 1.00 84.38 174 PHE A CA 1
ATOM 1400 C C . PHE A 1 174 ? 1.437 -8.467 -8.998 1.00 84.38 174 PHE A C 1
ATOM 1402 O O . PHE A 1 174 ? 2.642 -8.748 -8.969 1.00 84.38 174 PHE A O 1
ATOM 1409 N N . GLU A 1 175 ? 0.478 -9.389 -8.960 1.00 85.38 175 GLU A N 1
ATOM 1410 C CA . GLU A 1 175 ? 0.695 -10.824 -8.778 1.00 85.38 175 GLU A CA 1
ATOM 1411 C C . GLU A 1 175 ? 1.433 -11.467 -9.952 1.00 85.38 175 GLU A C 1
ATOM 1413 O O . GLU A 1 175 ? 2.362 -12.236 -9.721 1.00 85.38 175 GLU A O 1
ATOM 1418 N N . ASP A 1 176 ? 1.146 -11.071 -11.192 1.00 79.44 176 ASP A N 1
ATOM 1419 C CA . ASP A 1 176 ? 1.869 -11.539 -12.384 1.00 79.44 176 ASP A CA 1
ATOM 1420 C C . ASP A 1 176 ? 3.386 -11.287 -12.303 1.00 79.44 176 ASP A C 1
ATOM 1422 O O . ASP A 1 176 ? 4.196 -11.997 -12.905 1.00 79.44 176 ASP A O 1
ATOM 1426 N N . TRP A 1 177 ? 3.803 -10.255 -11.561 1.00 71.88 177 TRP A N 1
ATOM 1427 C CA . TRP A 1 177 ? 5.207 -9.856 -11.455 1.00 71.88 177 TRP A CA 1
ATOM 1428 C C . TRP A 1 177 ? 5.833 -10.149 -10.100 1.00 71.88 177 TRP A C 1
ATOM 1430 O O . TRP A 1 177 ? 7.028 -9.859 -9.929 1.00 71.88 177 TRP A O 1
ATOM 1440 N N . ARG A 1 178 ? 5.098 -10.698 -9.133 1.00 70.56 178 ARG A N 1
ATOM 1441 C CA . ARG A 1 178 ? 5.676 -11.014 -7.825 1.00 70.56 178 ARG A CA 1
ATOM 1442 C C . ARG A 1 178 ? 6.727 -12.119 -7.988 1.00 70.56 178 ARG A C 1
ATOM 1444 O O . ARG A 1 178 ? 6.548 -13.068 -8.737 1.00 70.56 178 ARG A O 1
ATOM 1451 N N . THR A 1 179 ? 7.890 -11.974 -7.353 1.00 63.84 179 THR A N 1
ATOM 1452 C CA . THR A 1 179 ? 8.999 -12.955 -7.465 1.00 63.84 179 THR A CA 1
ATOM 1453 C C . THR A 1 179 ? 8.939 -14.046 -6.399 1.00 63.84 179 THR A C 1
ATOM 1455 O O . THR A 1 179 ? 9.962 -14.642 -6.077 1.00 63.84 179 THR A O 1
ATOM 1458 N N . TRP A 1 180 ? 7.790 -14.252 -5.770 1.00 61.91 180 TRP A N 1
ATOM 1459 C CA . TRP A 1 180 ? 7.627 -15.194 -4.667 1.00 61.91 180 TRP A CA 1
ATOM 1460 C C . TRP A 1 180 ? 6.282 -15.895 -4.811 1.00 61.91 180 TRP A C 1
ATOM 1462 O O . TRP A 1 180 ? 5.315 -15.247 -5.204 1.00 61.91 180 TRP A O 1
ATOM 1472 N N . LEU A 1 181 ? 6.238 -17.194 -4.512 1.00 41.44 181 LEU A N 1
ATOM 1473 C CA . LEU A 1 181 ? 5.019 -18.008 -4.495 1.00 41.44 181 LEU A CA 1
ATOM 1474 C C . LEU A 1 181 ? 4.261 -17.813 -3.183 1.00 41.44 181 LEU A C 1
ATOM 1476 O O . LEU A 1 181 ? 4.931 -17.688 -2.136 1.00 41.44 181 LEU A O 1
#